Protein AF-A0AAE0WYL4-F1 (afdb_monomer)

Foldseek 3Di:
DFDADDDDDFPPPLFKWKKWWWAAAQDLPDATETEIDMAGLPDPVRDDAAEEEQEDQPDPDDFDWHHYVNGTDTGRPQVSQVSSLPHHHHDIHIYDDLVPTFPPVPLVRNLSVLLCVLSVLLSHPEYEYELGEDDQCLVVQLVVLAVQLVVLVVQVVPDDPPDDPDVPVLPPPVPPVVVCVDPPNVRNVVVSLPGLSLQALLLLSNLLSHPWYWYDYHNGIHTLQSQLSVLVVNVVPDPVSVVSCVNRVSSSQSNNPVDDPFAFQDAAQVVQLVVSVRGDDPDPLCSRSSCQRRHNPNVVDPQNRGRPVDDPVSNVVVSVD

Secondary structure (DSSP, 8-state):
-PPPP-PPPPPSSS-EEEEEEEPP-S-TTSPPEEEEEEEESS-TTT----EEEEE----SSSEEEEEETTEEEEEEHHHHHHHHHH--SSS-EEEE-HHHHS-TT-HHHHHHHHHTHHHHHHHSSEEEEE--S--TTHHHHHHHHHHHHHHHHHHHHSS-TTS---TT-TT-S---GGGGGSTTHHHHHHHHHTSGGGGBHHHHHHHHT-SSEEEEETTEEEEHHHHHHHHHHHHTT-HHHHHHHHHHHHHHHTTSTT--S--TT-B-HHHHHHHTTTSB-SSTTHHHHTTGGGBTTGGG-GGGS--TTS-HHHHHHHHH-

Mean predicted aligned error: 7.21 Å

Sequence (321 aa):
MASGYQYTPLPVDGSSIRLLKLLPSATPSSIIECEILTTSLTDPSTLIPYEALSYTWGAAHPTTEIKLNGHPFAATLNLGAALRALRHSDTPRVLWVDAVCIDQRNIPEQGAQVRMMWDIYRAAACVVVWLGPEERNSAVAMADFARRETQTRLALRQRPMDEPRDSSDARWCGCHAGDFETMPPRIGVQNLLGRRWFTRVWVLQEVAAAKRVVVACGSSTVDGGDFCREILGVASFSTSFNKILRKIRPAVQLMDSSYSGLHRGQLPLLELIETYRSWDATKAVDKVYSLLAFSSDGNAVPELQPDYSLPPHILAQRIIQ

Solvent-accessible surface area (backbone atoms only — not comparable to full-atom values): 17940 Å² total; per-residue (Å²): 129,85,67,62,64,76,86,76,84,73,68,97,72,91,41,56,44,43,31,39,35,38,48,43,46,78,54,79,86,52,81,51,43,29,39,77,44,75,30,31,79,80,42,79,92,52,46,68,85,31,30,26,56,47,61,57,67,68,54,86,65,71,60,36,76,31,27,45,73,84,18,53,38,82,34,24,49,50,48,48,51,48,54,55,50,71,47,36,52,82,49,68,46,45,32,34,38,68,90,72,40,38,60,82,85,41,53,72,56,37,18,55,51,60,64,41,42,52,59,53,31,39,68,19,71,26,28,39,36,43,70,46,73,66,51,79,46,28,51,57,26,46,50,51,50,36,53,48,48,52,51,44,55,52,52,64,70,69,54,68,90,86,63,80,88,57,90,76,56,82,65,70,55,87,71,58,73,68,69,52,68,47,88,59,40,52,57,3,45,53,52,54,67,68,32,69,52,55,41,31,48,53,47,47,40,48,36,48,34,32,76,35,41,34,41,32,40,37,89,42,63,35,51,18,45,54,53,36,51,53,51,56,55,55,39,77,78,29,76,76,49,43,60,59,41,69,76,28,39,70,50,45,50,36,28,20,85,90,52,86,88,64,55,74,43,69,42,52,45,67,59,51,40,65,74,52,60,87,37,47,60,95,48,79,58,48,59,50,55,42,42,29,63,34,10,55,56,40,70,81,36,79,85,65,50,55,55,77,86,59,58,64,69,60,53,54,53,64,74,76,108

Organism: NCBI:txid314037

InterPro domains:
  IPR010730 Heterokaryon incompatibility [PF06985] (50-206)
  IPR052895 Heterokaryon Regulation/Transcriptional Modulator [PTHR24148] (4-313)

pLDDT: mean 85.94, std 14.0, range [41.88, 98.75]

Structure (mmCIF, N/CA/C/O backbone):
data_AF-A0AAE0WYL4-F1
#
_entry.id   AF-A0AAE0WYL4-F1
#
loop_
_atom_site.group_PDB
_atom_site.id
_atom_site.type_symbol
_atom_site.label_atom_id
_atom_site.label_alt_id
_atom_site.label_comp_id
_atom_site.label_asym_id
_atom_site.label_entity_id
_atom_site.label_seq_id
_atom_site.pdbx_PDB_ins_code
_atom_site.Cartn_x
_atom_site.Cartn_y
_atom_site.Cartn_z
_atom_site.occupancy
_atom_site.B_iso_or_equiv
_atom_site.auth_seq_id
_atom_site.auth_comp_id
_atom_site.auth_asym_id
_atom_site.auth_atom_id
_atom_site.pdbx_PDB_model_num
ATOM 1 N N . MET A 1 1 ? -33.726 -8.742 -2.528 1.00 47.78 1 MET A N 1
ATOM 2 C CA . MET A 1 1 ? -32.370 -8.205 -2.771 1.00 47.78 1 MET A CA 1
ATOM 3 C C . MET A 1 1 ? -31.467 -8.761 -1.687 1.00 47.78 1 MET A C 1
ATOM 5 O O . MET A 1 1 ? -31.874 -8.705 -0.533 1.00 47.78 1 MET A O 1
ATOM 9 N N . ALA A 1 2 ? -30.330 -9.368 -2.031 1.00 59.66 2 ALA A N 1
ATOM 10 C CA . ALA A 1 2 ? -29.387 -9.842 -1.016 1.00 59.66 2 ALA A CA 1
ATOM 11 C C . ALA A 1 2 ? -28.892 -8.642 -0.191 1.00 59.66 2 ALA A C 1
ATOM 13 O O . ALA A 1 2 ? -28.576 -7.597 -0.761 1.00 59.66 2 ALA A O 1
ATOM 14 N N . SER A 1 3 ? -28.872 -8.762 1.137 1.00 80.88 3 SER A N 1
ATOM 15 C CA . SER A 1 3 ? -28.329 -7.719 2.006 1.00 80.88 3 SER A CA 1
ATOM 16 C C . SER A 1 3 ? -26.824 -7.581 1.767 1.00 80.88 3 SER A C 1
ATOM 18 O O . SER A 1 3 ? -26.113 -8.588 1.698 1.00 80.88 3 SER A O 1
ATOM 20 N N . GLY A 1 4 ? -26.344 -6.341 1.632 1.00 88.50 4 GLY A N 1
ATOM 21 C CA . GLY A 1 4 ? -24.914 -6.054 1.514 1.00 88.50 4 GLY A CA 1
ATOM 22 C C . GLY A 1 4 ? -24.139 -6.459 2.769 1.00 88.50 4 GLY A C 1
ATOM 23 O O . GLY A 1 4 ? -24.723 -6.640 3.840 1.00 88.50 4 GLY A O 1
ATOM 24 N N . TYR A 1 5 ? -22.821 -6.596 2.630 1.00 93.62 5 TYR A N 1
ATOM 25 C CA . TYR A 1 5 ? -21.938 -6.966 3.736 1.00 93.62 5 TYR A CA 1
ATOM 26 C C . TYR A 1 5 ? -22.016 -5.969 4.912 1.00 93.62 5 TYR A C 1
ATOM 28 O O . TYR A 1 5 ? -22.016 -4.749 4.716 1.00 93.62 5 TYR A O 1
ATOM 36 N N . GLN A 1 6 ? -22.056 -6.492 6.142 1.00 94.69 6 GLN A N 1
ATOM 37 C CA . GLN A 1 6 ? -22.029 -5.710 7.380 1.00 94.69 6 GLN A CA 1
ATOM 38 C C . GLN A 1 6 ? -20.780 -6.052 8.194 1.00 94.69 6 GLN A C 1
ATOM 40 O O . GLN A 1 6 ? -20.481 -7.222 8.429 1.00 94.69 6 GLN A O 1
ATOM 45 N N . TYR A 1 7 ? -20.055 -5.024 8.636 1.00 95.88 7 TYR A N 1
ATOM 46 C CA . TYR A 1 7 ? -18.855 -5.201 9.444 1.00 95.88 7 TYR A CA 1
ATOM 47 C C . TYR A 1 7 ? -19.213 -5.597 10.875 1.00 95.88 7 TYR A C 1
ATOM 49 O O . TYR A 1 7 ? -20.032 -4.952 11.526 1.00 95.88 7 TYR A O 1
ATOM 57 N N . THR A 1 8 ? -18.538 -6.626 11.384 1.00 94.69 8 THR A N 1
ATOM 58 C CA . THR A 1 8 ? -18.504 -6.899 12.826 1.00 94.69 8 THR A CA 1
ATOM 59 C C . THR A 1 8 ? -17.499 -5.946 13.477 1.00 94.69 8 THR A C 1
ATOM 61 O O . THR A 1 8 ? -16.377 -5.864 12.966 1.00 94.69 8 THR A O 1
ATOM 64 N N . PRO A 1 9 ? -17.852 -5.216 14.553 1.00 95.50 9 PRO A N 1
ATOM 65 C CA . PRO A 1 9 ? -16.935 -4.299 15.229 1.00 95.50 9 PRO A CA 1
ATOM 66 C C . PRO A 1 9 ? -15.623 -4.975 15.640 1.00 95.50 9 PRO A C 1
ATOM 68 O O . PRO A 1 9 ? -15.629 -6.111 16.113 1.00 95.50 9 PRO A O 1
ATOM 71 N N . LEU A 1 10 ? -14.502 -4.276 15.452 1.00 96.31 10 LEU A N 1
ATOM 72 C CA . LEU A 1 10 ? -13.210 -4.727 15.965 1.00 96.31 10 LEU A CA 1
ATOM 73 C C . LEU A 1 10 ? -13.152 -4.562 17.495 1.00 96.31 10 LEU A C 1
ATOM 75 O O . LEU A 1 10 ? -13.766 -3.631 18.026 1.00 96.31 10 LEU A O 1
ATOM 79 N N . PRO A 1 11 ? -12.397 -5.417 18.207 1.00 93.69 11 PRO A N 1
ATOM 80 C CA . PRO A 1 11 ? -12.062 -5.184 19.606 1.00 93.69 11 PRO A CA 1
ATOM 81 C C . PRO A 1 11 ? -11.451 -3.793 19.821 1.00 93.69 11 PRO A C 1
ATOM 83 O O . PRO A 1 11 ? -10.641 -3.321 19.023 1.00 93.69 11 PRO A O 1
ATOM 86 N N . VAL A 1 12 ? -11.815 -3.137 20.925 1.00 87.69 12 VAL A N 1
ATOM 87 C CA . VAL A 1 12 ? -11.288 -1.811 21.298 1.00 87.69 12 VAL A CA 1
ATOM 88 C C . VAL A 1 12 ? -9.966 -1.976 22.058 1.00 87.69 12 VAL A C 1
ATOM 90 O O . VAL A 1 12 ? -9.820 -1.544 23.196 1.00 87.69 12 VAL A O 1
ATOM 93 N N . ASP A 1 13 ? -9.016 -2.675 21.442 1.00 90.88 13 ASP A N 1
ATOM 94 C CA . ASP A 1 13 ? -7.715 -3.028 22.027 1.00 90.88 13 ASP A CA 1
ATOM 95 C C . ASP A 1 13 ? -6.540 -2.245 21.409 1.00 90.88 13 ASP A C 1
ATOM 97 O O . ASP A 1 13 ? -5.408 -2.353 21.872 1.00 90.88 13 ASP A O 1
ATOM 101 N N . GLY A 1 14 ? -6.796 -1.463 20.354 1.00 89.06 14 GLY A N 1
ATOM 102 C CA . GLY A 1 14 ? -5.777 -0.690 19.637 1.00 89.06 14 GLY A CA 1
ATOM 103 C C . GLY A 1 14 ? -4.764 -1.532 18.852 1.00 89.06 14 GLY A C 1
ATOM 104 O O . GLY A 1 14 ? -3.736 -1.001 18.438 1.00 89.06 14 GLY A O 1
ATOM 105 N N . SER A 1 15 ? -5.027 -2.826 18.653 1.00 95.12 15 SER A N 1
ATOM 106 C CA . SER A 1 15 ? -4.115 -3.764 17.980 1.00 95.12 15 SER A CA 1
ATOM 107 C C . SER A 1 15 ? -4.807 -4.668 16.960 1.00 95.12 15 SER A C 1
ATOM 109 O O . SER A 1 15 ? -4.145 -5.205 16.069 1.00 95.12 15 SER A O 1
ATOM 111 N N . SER A 1 16 ? -6.124 -4.835 17.078 1.00 97.25 16 SER A N 1
ATOM 112 C CA . SER A 1 16 ? -6.927 -5.684 16.213 1.00 97.25 16 SER A CA 1
ATOM 113 C C . SER A 1 16 ? -7.156 -5.054 14.840 1.00 97.25 16 SER A C 1
ATOM 115 O O . SER A 1 16 ? -7.503 -3.877 14.712 1.00 97.25 16 SER A O 1
ATOM 117 N N . ILE A 1 17 ? -7.004 -5.871 13.800 1.00 98.19 17 ILE A N 1
ATOM 118 C CA . ILE A 1 17 ? -7.240 -5.508 12.401 1.00 98.19 17 ILE A CA 1
ATOM 119 C C . ILE A 1 17 ? -8.047 -6.596 11.694 1.00 98.19 17 ILE A C 1
ATOM 121 O O . ILE A 1 17 ? -8.049 -7.763 12.102 1.00 98.19 17 ILE A O 1
ATOM 125 N N . ARG A 1 18 ? -8.720 -6.225 10.600 1.00 98.31 18 ARG A N 1
ATOM 126 C CA . ARG A 1 18 ? -9.296 -7.202 9.667 1.00 98.31 18 ARG A CA 1
ATOM 127 C C . ARG A 1 18 ? -8.312 -7.517 8.546 1.00 98.31 18 ARG A C 1
ATOM 129 O O . ARG A 1 18 ? -7.523 -6.662 8.156 1.00 98.31 18 ARG A O 1
ATOM 136 N N . LEU A 1 19 ? -8.399 -8.727 8.013 1.00 98.69 19 LEU A N 1
ATOM 137 C CA . LEU A 1 19 ? -7.677 -9.176 6.828 1.00 98.69 19 LEU A CA 1
ATOM 138 C C . LEU A 1 19 ? -8.668 -9.723 5.801 1.00 98.69 19 LEU A C 1
ATOM 140 O O . LEU A 1 19 ? -9.668 -10.348 6.149 1.00 98.69 19 LEU A O 1
ATOM 144 N N . LEU A 1 20 ? -8.359 -9.507 4.531 1.00 98.69 20 LEU A N 1
ATOM 145 C CA . LEU A 1 20 ? -9.073 -10.020 3.374 1.00 98.69 20 LEU A CA 1
ATOM 146 C C . LEU A 1 20 ? -8.406 -11.313 2.895 1.00 98.69 20 LEU A C 1
ATOM 148 O O . LEU A 1 20 ? -7.349 -11.283 2.266 1.00 98.69 20 LEU A O 1
ATOM 152 N N . LYS A 1 21 ? -9.035 -12.458 3.139 1.00 98.75 21 LYS A N 1
ATOM 153 C CA . LYS A 1 21 ? -8.630 -13.731 2.541 1.00 98.75 21 LYS A CA 1
ATOM 154 C C . LYS A 1 21 ? -9.285 -13.869 1.170 1.00 98.75 21 LYS A C 1
ATOM 156 O O . LYS A 1 21 ? -10.459 -14.200 1.061 1.00 98.75 21 LYS A O 1
ATOM 161 N N . LEU A 1 22 ? -8.518 -13.596 0.126 1.00 98.62 22 LEU A N 1
ATOM 162 C CA . LEU A 1 22 ? -8.899 -13.740 -1.273 1.00 98.62 22 LEU A CA 1
ATOM 163 C C . LEU A 1 22 ? -8.910 -15.227 -1.658 1.00 98.62 22 LEU A C 1
ATOM 165 O O . LEU A 1 22 ? -7.873 -15.889 -1.589 1.00 98.62 22 LEU A O 1
ATOM 169 N N . LEU A 1 23 ? -10.071 -15.752 -2.053 1.00 98.50 23 LEU A N 1
ATOM 170 C CA . LEU A 1 23 ? -10.233 -17.162 -2.411 1.00 98.50 23 LEU A CA 1
ATOM 171 C C . LEU A 1 23 ? -9.715 -17.445 -3.830 1.00 98.50 23 LEU A C 1
ATOM 173 O O . LEU A 1 23 ? -9.824 -16.581 -4.707 1.00 98.50 23 LEU A O 1
ATOM 177 N N . PRO A 1 24 ? -9.158 -18.643 -4.080 1.00 97.88 24 PRO A N 1
ATOM 178 C CA . PRO A 1 24 ? -8.639 -18.996 -5.392 1.00 97.88 24 PRO A CA 1
ATOM 179 C C . PRO A 1 24 ? -9.751 -19.238 -6.411 1.00 97.88 24 PRO A C 1
ATOM 181 O O . PRO A 1 24 ? -10.881 -19.579 -6.063 1.00 97.88 24 PRO A O 1
ATOM 184 N N . SER A 1 25 ? -9.420 -19.118 -7.696 1.00 97.19 25 SER A N 1
ATOM 185 C CA . SER A 1 25 ? -10.244 -19.710 -8.755 1.00 97.19 25 SER A CA 1
ATOM 186 C C . SER A 1 25 ? -9.473 -19.835 -10.061 1.00 97.19 25 SER A C 1
ATOM 188 O O . SER A 1 25 ? -8.872 -18.867 -10.540 1.00 97.19 25 SER A O 1
ATOM 190 N N . ALA A 1 26 ? -9.580 -21.016 -10.670 1.00 94.31 26 ALA A N 1
ATOM 191 C CA . ALA A 1 26 ? -8.970 -21.362 -11.949 1.00 94.31 26 ALA A CA 1
ATOM 192 C C . ALA A 1 26 ? -9.517 -20.555 -13.138 1.00 94.31 26 ALA A C 1
ATOM 194 O O . ALA A 1 26 ? -8.879 -20.513 -14.184 1.00 94.31 26 ALA A O 1
ATOM 195 N N . THR A 1 27 ? -10.685 -19.915 -13.004 1.00 95.06 27 THR A N 1
ATOM 196 C CA . THR A 1 27 ? -11.300 -19.114 -14.075 1.00 95.06 27 THR A CA 1
ATOM 197 C C . THR A 1 27 ? -11.133 -17.626 -13.773 1.00 95.06 27 THR A C 1
ATOM 199 O O . THR A 1 27 ? -11.898 -17.105 -12.957 1.00 95.06 27 THR A O 1
ATOM 202 N N . PRO A 1 28 ? -10.201 -16.894 -14.419 1.00 88.50 28 PRO A N 1
ATOM 203 C CA . PRO A 1 28 ? -9.898 -15.502 -14.071 1.00 88.50 28 PRO A CA 1
ATOM 204 C C . PRO A 1 28 ? -11.112 -14.568 -14.105 1.00 88.50 28 PRO A C 1
ATOM 206 O O . PRO A 1 28 ? -11.218 -13.660 -13.286 1.00 88.50 28 PRO A O 1
ATOM 209 N N . SER A 1 29 ? -12.061 -14.803 -15.012 1.00 92.19 29 SER A N 1
ATOM 210 C CA . SER A 1 29 ? -13.287 -14.007 -15.145 1.00 92.19 29 SER A CA 1
ATOM 211 C C . SER A 1 29 ? -14.344 -14.292 -14.075 1.00 92.19 29 SER A C 1
ATOM 213 O O . SER A 1 29 ? -15.284 -13.507 -13.954 1.00 92.19 29 SER A O 1
ATOM 215 N N . SER A 1 30 ? -14.203 -15.357 -13.272 1.00 95.81 30 SER A N 1
ATOM 216 C CA . SER A 1 30 ? -15.159 -15.665 -12.204 1.00 95.81 30 SER A CA 1
ATOM 217 C C . SER A 1 30 ? -15.250 -14.514 -11.206 1.00 95.81 30 SER A C 1
ATOM 219 O O . SER A 1 30 ? -14.296 -13.738 -11.045 1.00 95.81 30 SER A O 1
ATOM 221 N N . ILE A 1 31 ? -16.383 -14.422 -10.508 1.00 96.50 31 ILE A N 1
ATOM 222 C CA . ILE A 1 31 ? -16.552 -13.452 -9.427 1.00 96.50 31 ILE A CA 1
ATOM 223 C C . ILE A 1 31 ? -15.423 -13.604 -8.399 1.00 96.50 31 ILE A C 1
ATOM 225 O O . ILE A 1 31 ? -14.904 -14.701 -8.172 1.00 96.50 31 ILE A O 1
ATOM 229 N N . ILE A 1 32 ? -14.983 -12.474 -7.850 1.00 98.19 32 ILE A N 1
ATOM 230 C CA . ILE A 1 32 ? -13.982 -12.447 -6.788 1.00 98.19 32 ILE A CA 1
ATOM 231 C C . ILE A 1 32 ? -14.713 -12.757 -5.487 1.00 98.19 32 ILE A C 1
ATOM 233 O O . ILE A 1 32 ? -15.654 -12.047 -5.130 1.00 98.19 32 ILE A O 1
ATOM 237 N N . GLU A 1 33 ? -14.277 -13.804 -4.798 1.00 98.19 33 GLU A N 1
ATOM 238 C CA . GLU A 1 33 ? -14.819 -14.205 -3.505 1.00 98.19 33 GLU A CA 1
ATOM 239 C C . GLU A 1 33 ? -13.736 -14.061 -2.444 1.00 98.19 33 GLU A C 1
ATOM 241 O O . GLU A 1 33 ? -12.590 -14.466 -2.653 1.00 98.19 33 GLU A O 1
ATOM 246 N N . CYS A 1 34 ? -14.098 -13.460 -1.318 1.00 98.44 34 CYS A N 1
ATOM 247 C CA . CYS A 1 34 ? -13.200 -13.250 -0.202 1.00 98.44 34 CYS A CA 1
ATOM 248 C C . CYS A 1 34 ? -13.888 -13.556 1.128 1.00 98.44 34 CYS A C 1
ATOM 250 O O . CYS A 1 34 ? -15.103 -13.398 1.281 1.00 98.44 34 CYS A O 1
ATOM 252 N N . GLU A 1 35 ? -13.072 -13.902 2.115 1.00 98.31 35 GLU A N 1
ATOM 253 C CA . GLU A 1 35 ? -13.455 -14.009 3.517 1.00 98.31 35 GLU A CA 1
ATOM 254 C C . GLU A 1 35 ? -12.792 -12.891 4.328 1.00 98.31 35 GLU A C 1
ATOM 256 O O . GLU A 1 35 ? -11.682 -12.455 4.012 1.00 98.31 35 GLU A O 1
ATOM 261 N N . ILE A 1 36 ? -13.461 -12.428 5.381 1.00 98.25 36 ILE A N 1
ATOM 262 C CA . ILE A 1 36 ? -12.895 -11.473 6.336 1.00 98.25 36 ILE A CA 1
ATOM 263 C C . ILE A 1 36 ? -12.428 -12.219 7.582 1.00 98.25 36 ILE A C 1
ATOM 265 O O . ILE A 1 36 ? -13.213 -12.905 8.234 1.00 98.25 36 ILE A O 1
ATOM 269 N N . LEU A 1 37 ? -11.149 -12.059 7.909 1.00 97.94 37 LEU A N 1
ATOM 270 C CA . LEU A 1 37 ? -10.511 -12.595 9.109 1.00 97.94 37 LEU A CA 1
ATOM 271 C C . LEU A 1 37 ? -10.207 -11.454 10.082 1.00 97.94 37 LEU A C 1
ATOM 273 O O . LEU A 1 37 ? -10.048 -10.309 9.661 1.00 97.94 37 LEU A O 1
ATOM 277 N N . THR A 1 38 ? -10.071 -11.762 11.369 1.00 97.56 38 THR A N 1
ATOM 278 C CA . THR A 1 38 ? -9.619 -10.812 12.395 1.00 97.56 38 THR A CA 1
ATOM 279 C C . THR A 1 38 ? -8.363 -11.352 13.062 1.00 97.56 38 THR A C 1
ATOM 281 O O . THR A 1 38 ? -8.268 -12.546 13.329 1.00 97.56 38 THR A O 1
ATOM 284 N N . THR A 1 39 ? -7.401 -10.468 13.305 1.00 97.56 39 THR A N 1
ATOM 285 C CA . THR A 1 39 ? -6.111 -10.776 13.930 1.00 97.56 39 THR A CA 1
ATOM 286 C C . THR A 1 39 ? -5.692 -9.608 14.819 1.00 97.56 39 THR A C 1
ATOM 288 O O . THR A 1 39 ? -6.060 -8.469 14.533 1.00 97.56 39 THR A O 1
ATOM 291 N N . SER A 1 40 ? -4.887 -9.858 15.852 1.00 97.00 40 SER A N 1
ATOM 292 C CA . SER A 1 40 ? -4.192 -8.800 16.598 1.00 97.00 40 SER A CA 1
ATOM 293 C C . SER A 1 40 ? -2.746 -8.678 16.119 1.00 97.00 40 SER A C 1
ATOM 295 O O . SER A 1 40 ? -2.098 -9.678 15.816 1.00 97.00 40 SER A O 1
ATOM 297 N N . LEU A 1 41 ? -2.237 -7.447 16.037 1.00 96.44 41 LEU A N 1
ATOM 298 C CA . LEU A 1 41 ? -0.831 -7.170 15.724 1.00 96.44 41 LEU A CA 1
ATOM 299 C C . LEU A 1 41 ? 0.116 -7.426 16.904 1.00 96.44 41 LEU A C 1
ATOM 301 O O . LEU A 1 41 ? 1.320 -7.572 16.695 1.00 96.44 41 LEU A O 1
ATOM 305 N N . THR A 1 42 ? -0.401 -7.435 18.135 1.00 95.06 42 THR A N 1
ATOM 306 C CA . THR A 1 42 ? 0.406 -7.523 19.364 1.00 95.06 42 THR A CA 1
ATOM 307 C C . THR A 1 42 ? 0.337 -8.883 20.042 1.00 95.06 42 THR A C 1
ATOM 309 O O . THR A 1 42 ? 1.164 -9.156 20.906 1.00 95.06 42 THR A O 1
ATOM 312 N N . ASP A 1 43 ? -0.625 -9.729 19.670 1.00 93.94 43 ASP A N 1
ATOM 313 C CA . ASP A 1 43 ? -0.756 -11.095 20.173 1.00 93.94 43 ASP A CA 1
ATOM 314 C C . ASP A 1 43 ? -0.264 -12.111 19.121 1.00 93.94 43 ASP A C 1
ATOM 316 O O . ASP A 1 43 ? -0.962 -12.384 18.140 1.00 93.94 43 ASP A O 1
ATOM 320 N N . PRO A 1 44 ? 0.924 -12.716 19.315 1.00 92.38 44 PRO A N 1
ATOM 321 C CA . PRO A 1 44 ? 1.476 -13.691 18.378 1.00 92.38 44 PRO A CA 1
ATOM 322 C C . PRO A 1 44 ? 0.618 -14.946 18.195 1.00 92.38 44 PRO A C 1
ATOM 324 O O . PRO A 1 44 ? 0.764 -15.621 17.181 1.00 92.38 44 PRO A O 1
ATOM 327 N N . SER A 1 45 ? -0.245 -15.285 19.160 1.00 94.19 45 SER A N 1
ATOM 328 C CA . SER A 1 45 ? -1.086 -16.485 19.082 1.00 94.19 45 SER A CA 1
ATOM 329 C C . SER A 1 45 ? -2.252 -16.327 18.106 1.00 94.19 45 SER A C 1
ATOM 331 O O . SER A 1 45 ? -2.725 -17.314 17.544 1.00 94.19 45 SER A O 1
ATOM 333 N N . THR A 1 46 ? -2.681 -15.085 17.869 1.00 94.12 46 THR A N 1
ATOM 334 C CA . THR A 1 46 ? -3.746 -14.742 16.923 1.00 94.12 46 THR A CA 1
ATOM 335 C C . THR A 1 46 ? -3.218 -14.095 15.647 1.00 94.12 46 THR A C 1
ATOM 337 O O . THR A 1 46 ? -3.986 -13.972 14.695 1.00 94.12 46 THR A O 1
ATOM 340 N N . LEU A 1 47 ? -1.930 -13.725 15.597 1.00 96.12 47 LEU A N 1
ATOM 341 C CA . LEU A 1 47 ? -1.297 -13.098 14.438 1.00 96.12 47 LEU A CA 1
ATOM 342 C C . LEU A 1 47 ? -1.315 -14.010 13.202 1.00 96.12 47 LEU A C 1
ATOM 344 O O . LEU A 1 47 ? -0.550 -14.968 13.090 1.00 96.12 47 LEU A O 1
ATOM 348 N N . ILE A 1 48 ? -2.145 -13.661 12.223 1.00 98.00 48 ILE A N 1
ATOM 349 C CA . ILE A 1 48 ? -2.197 -14.334 10.920 1.00 98.00 48 ILE A CA 1
ATOM 350 C C . ILE A 1 48 ? -1.160 -13.692 9.991 1.00 98.00 48 ILE A C 1
ATOM 352 O O . ILE A 1 48 ? -1.196 -12.477 9.836 1.00 98.00 48 ILE A O 1
ATOM 356 N N . PRO A 1 49 ? -0.261 -14.440 9.323 1.00 97.69 49 PRO A N 1
ATOM 357 C CA . PRO A 1 49 ? 0.617 -13.874 8.299 1.00 97.69 49 PRO A CA 1
ATOM 358 C C . PRO A 1 49 ? -0.169 -13.330 7.097 1.00 97.69 49 PRO A C 1
ATOM 360 O O . PRO A 1 49 ? -1.044 -14.009 6.560 1.00 97.69 49 PRO A O 1
ATOM 363 N N . TYR A 1 50 ? 0.167 -12.122 6.644 1.00 98.62 50 TYR A N 1
ATOM 364 C CA . TYR A 1 50 ? -0.509 -11.458 5.525 1.00 98.62 50 TYR A CA 1
ATOM 365 C C . TYR A 1 50 ? 0.443 -10.595 4.696 1.00 98.62 50 TYR A C 1
ATOM 367 O O . TYR A 1 50 ? 1.558 -10.273 5.115 1.00 98.62 50 TYR A O 1
ATOM 375 N N . GLU A 1 51 ? -0.030 -10.180 3.526 1.00 98.56 51 GLU A N 1
ATOM 376 C CA . GLU A 1 51 ? 0.593 -9.150 2.695 1.00 98.56 51 GLU A CA 1
ATOM 377 C C . GLU A 1 51 ? -0.248 -7.871 2.733 1.00 98.56 51 GLU A C 1
ATOM 379 O O . GLU A 1 51 ? -1.468 -7.941 2.812 1.00 98.56 51 GLU A O 1
ATOM 384 N N . ALA A 1 52 ? 0.360 -6.691 2.666 1.00 98.50 52 ALA A N 1
ATOM 385 C CA . ALA A 1 52 ? -0.378 -5.429 2.604 1.00 98.50 52 ALA A CA 1
ATOM 386 C C . ALA A 1 52 ? -0.434 -4.910 1.163 1.00 98.50 52 ALA A C 1
ATOM 388 O O . ALA A 1 52 ? 0.585 -4.879 0.472 1.00 98.50 52 ALA A O 1
ATOM 389 N N . LEU A 1 53 ? -1.614 -4.498 0.699 1.00 98.56 53 LEU A N 1
ATOM 390 C CA . LEU A 1 53 ? -1.794 -3.947 -0.641 1.00 98.56 53 LEU A CA 1
ATOM 391 C C . LEU A 1 53 ? -1.631 -2.425 -0.625 1.00 98.56 53 LEU A C 1
ATOM 393 O O . LEU A 1 53 ? -2.495 -1.705 -0.132 1.00 98.56 53 LEU A O 1
ATOM 397 N N . SER A 1 54 ? -0.570 -1.941 -1.263 1.00 97.94 54 SER A N 1
ATOM 398 C CA . SER A 1 54 ? -0.344 -0.523 -1.534 1.00 97.94 54 SER A CA 1
ATOM 399 C C . SER A 1 54 ? -0.841 -0.195 -2.944 1.00 97.94 54 SER A C 1
ATOM 401 O O . SER A 1 54 ? -0.234 -0.575 -3.946 1.00 97.94 54 SER A O 1
ATOM 403 N N . TYR A 1 55 ? -1.980 0.488 -3.056 1.00 96.81 55 TYR A N 1
ATOM 404 C CA . TYR A 1 55 ? -2.616 0.773 -4.346 1.00 96.81 55 TYR A CA 1
ATOM 405 C C . TYR A 1 55 ? -3.379 2.097 -4.332 1.00 96.81 55 TYR A C 1
ATOM 407 O O . TYR A 1 55 ? -3.803 2.584 -3.287 1.00 96.81 55 TYR A O 1
ATOM 415 N N . THR A 1 56 ? -3.597 2.691 -5.507 1.00 93.50 56 THR A N 1
ATOM 416 C CA . THR A 1 56 ? -4.448 3.888 -5.631 1.00 93.50 56 THR A CA 1
ATOM 417 C C . THR A 1 56 ? -5.922 3.480 -5.630 1.00 93.50 56 THR A C 1
ATOM 419 O O . THR A 1 56 ? -6.327 2.713 -6.493 1.00 93.50 56 THR A O 1
ATOM 422 N N . TRP A 1 57 ? -6.761 4.045 -4.760 1.00 86.25 57 TRP A N 1
ATOM 423 C CA . TRP A 1 57 ? -8.182 3.658 -4.679 1.00 86.25 57 TRP A CA 1
ATOM 424 C C . TRP A 1 57 ? -8.963 3.819 -5.995 1.00 86.25 57 TRP A C 1
ATOM 426 O O . TRP A 1 57 ? -9.877 3.047 -6.267 1.00 86.25 57 TRP A O 1
ATOM 436 N N . GLY A 1 58 ? -8.573 4.772 -6.847 1.00 82.62 58 GLY A N 1
ATOM 437 C CA . GLY A 1 58 ? -9.286 5.097 -8.085 1.00 82.62 58 GLY A CA 1
ATOM 438 C C . GLY A 1 58 ? -10.488 6.013 -7.839 1.00 82.62 58 GLY A C 1
ATOM 439 O O . GLY A 1 58 ? -10.586 6.646 -6.787 1.00 82.62 58 GLY A O 1
ATOM 440 N N . ALA A 1 59 ? -11.370 6.133 -8.831 1.00 80.25 59 ALA A N 1
ATOM 441 C CA . ALA A 1 59 ? -12.636 6.845 -8.671 1.00 80.25 59 ALA A CA 1
ATOM 442 C C . ALA A 1 59 ? -13.623 6.003 -7.845 1.00 80.25 59 ALA A C 1
ATOM 444 O O . ALA A 1 59 ? -13.615 4.776 -7.936 1.00 80.25 59 ALA A O 1
ATOM 445 N N . ALA A 1 60 ? -14.488 6.663 -7.067 1.00 78.38 60 ALA A N 1
ATOM 446 C CA . ALA A 1 60 ? -15.518 5.985 -6.273 1.00 78.38 60 ALA A CA 1
ATOM 447 C C . ALA A 1 60 ? -16.529 5.229 -7.151 1.00 78.38 60 ALA A C 1
ATOM 449 O O . ALA A 1 60 ? -17.051 4.198 -6.740 1.00 78.38 60 ALA A O 1
ATOM 450 N N . HIS A 1 61 ? -16.761 5.722 -8.371 1.00 80.94 61 HIS A N 1
ATOM 451 C CA . HIS A 1 61 ? -17.601 5.091 -9.379 1.00 80.94 61 HIS A CA 1
ATOM 452 C C . HIS A 1 61 ? -16.947 5.176 -10.766 1.00 80.94 61 HIS A C 1
ATOM 454 O O . HIS A 1 61 ? -16.225 6.143 -11.031 1.00 80.94 61 HIS A O 1
ATOM 460 N N . PRO A 1 62 ? -17.224 4.214 -11.665 1.00 85.88 62 PRO A N 1
ATOM 461 C CA . PRO A 1 62 ? -18.006 2.988 -11.438 1.00 85.88 62 PRO A CA 1
ATOM 462 C C . PRO A 1 62 ? -17.303 1.983 -10.502 1.00 85.88 62 PRO A C 1
ATOM 464 O O . PRO A 1 62 ? -16.101 2.076 -10.252 1.00 85.88 62 PRO A O 1
ATOM 467 N N . THR A 1 63 ? -18.070 1.036 -9.963 1.00 92.31 63 THR A N 1
ATOM 468 C CA . THR A 1 63 ? -17.591 -0.055 -9.098 1.00 92.31 63 THR A CA 1
ATOM 469 C C . THR A 1 63 ? -17.735 -1.407 -9.798 1.00 92.31 63 THR A C 1
ATOM 471 O O . THR A 1 63 ? -18.443 -1.536 -10.794 1.00 92.31 63 THR A O 1
ATOM 474 N N . THR A 1 64 ? -17.055 -2.422 -9.273 1.00 93.44 64 THR A N 1
ATOM 475 C CA . THR A 1 64 ? -17.251 -3.833 -9.616 1.00 93.44 64 THR A CA 1
ATOM 476 C C . THR A 1 64 ? -17.700 -4.595 -8.378 1.00 93.44 64 THR A C 1
ATOM 478 O O . THR A 1 64 ? -17.264 -4.306 -7.263 1.00 93.44 64 THR A O 1
ATOM 481 N N . GLU A 1 65 ? -18.566 -5.583 -8.572 1.00 95.88 65 GLU A N 1
ATOM 482 C CA . GLU A 1 65 ? -19.022 -6.438 -7.482 1.00 95.88 65 GLU A CA 1
ATOM 483 C C . GLU A 1 65 ? -17.966 -7.497 -7.142 1.00 95.88 65 GLU A C 1
ATOM 485 O O . GLU A 1 65 ? -17.395 -8.144 -8.027 1.00 95.88 65 GLU A O 1
ATOM 490 N N . ILE A 1 66 ? -17.719 -7.662 -5.845 1.00 97.19 66 ILE A N 1
ATOM 491 C CA . ILE A 1 66 ? -17.021 -8.800 -5.244 1.00 97.19 66 ILE A CA 1
ATOM 492 C C . ILE A 1 66 ? -17.911 -9.382 -4.137 1.00 97.19 66 ILE A C 1
ATOM 494 O O . ILE A 1 66 ? -18.852 -8.725 -3.688 1.00 97.19 66 ILE A O 1
ATOM 498 N N . LYS A 1 67 ? -17.615 -10.594 -3.666 1.00 97.94 67 LYS A N 1
ATOM 499 C CA . LYS A 1 67 ? -18.295 -11.195 -2.511 1.00 97.94 67 LYS A CA 1
ATOM 500 C C . LYS A 1 67 ? -17.400 -11.171 -1.278 1.00 97.94 67 LYS A C 1
ATOM 502 O O . LYS A 1 67 ? -16.283 -11.675 -1.338 1.00 97.94 67 LYS A O 1
ATOM 507 N N . LEU A 1 68 ? -17.911 -10.652 -0.164 1.00 97.44 68 LEU A N 1
ATOM 508 C CA . LEU A 1 68 ? -17.288 -10.735 1.161 1.00 97.44 68 LEU A CA 1
ATOM 509 C C . LEU A 1 68 ? -18.153 -11.608 2.068 1.00 97.44 68 LEU A C 1
ATOM 511 O O . LEU A 1 68 ? -19.315 -11.277 2.303 1.00 97.44 68 LEU A O 1
ATOM 515 N N . ASN A 1 69 ? -17.616 -12.729 2.555 1.00 96.88 69 ASN A N 1
ATOM 516 C CA . ASN A 1 69 ? -18.364 -13.720 3.343 1.00 96.88 69 ASN A CA 1
ATOM 517 C C . ASN A 1 69 ? -19.694 -14.125 2.662 1.00 96.88 69 ASN A C 1
ATOM 519 O O . ASN A 1 69 ? -20.730 -14.238 3.308 1.00 96.88 69 ASN A O 1
ATOM 523 N N . GLY A 1 70 ? -19.688 -14.263 1.329 1.00 96.06 70 GLY A N 1
ATOM 524 C CA . GLY A 1 70 ? -20.876 -14.585 0.525 1.00 96.06 70 GLY A CA 1
ATOM 525 C C . GLY A 1 70 ? -21.820 -13.410 0.217 1.00 96.06 70 GLY A C 1
ATOM 526 O O . GLY A 1 70 ? -22.719 -13.565 -0.609 1.00 96.06 70 GLY A O 1
ATOM 527 N N . HIS A 1 71 ? -21.606 -12.231 0.805 1.00 96.56 71 HIS A N 1
ATOM 528 C CA . HIS A 1 71 ? -22.436 -11.044 0.588 1.00 96.56 71 HIS A CA 1
ATOM 529 C C . HIS A 1 71 ? -21.867 -10.121 -0.500 1.00 96.56 71 HIS A C 1
ATOM 531 O O . HIS A 1 71 ? -20.648 -9.945 -0.561 1.00 96.56 71 HIS A O 1
ATOM 537 N N . PRO A 1 72 ? -22.713 -9.472 -1.324 1.00 96.12 72 PRO A N 1
ATOM 538 C CA . PRO A 1 72 ? -22.254 -8.481 -2.293 1.00 96.12 72 PRO A CA 1
ATOM 539 C C . PRO A 1 72 ? -21.537 -7.299 -1.628 1.00 96.12 72 PRO A C 1
ATOM 541 O O . PRO A 1 72 ? -21.991 -6.763 -0.610 1.00 96.12 72 PRO A O 1
ATOM 544 N N . PHE A 1 73 ? -20.439 -6.865 -2.243 1.00 95.38 73 PHE A N 1
ATOM 545 C CA . PHE A 1 73 ? -19.662 -5.694 -1.854 1.00 95.38 73 PHE A CA 1
ATOM 546 C C . PHE A 1 73 ? -19.174 -4.943 -3.098 1.00 95.38 73 PHE A C 1
ATOM 548 O O . PHE A 1 73 ? -18.654 -5.538 -4.043 1.00 95.38 73 PHE A O 1
ATOM 555 N N . ALA A 1 74 ? -19.329 -3.619 -3.097 1.00 95.31 74 ALA A N 1
ATOM 556 C CA . ALA A 1 74 ? -18.910 -2.763 -4.199 1.00 95.31 74 ALA A CA 1
ATOM 557 C C . ALA A 1 74 ? -17.443 -2.339 -4.023 1.00 95.31 74 ALA A C 1
ATOM 559 O O . ALA A 1 74 ? -17.134 -1.477 -3.203 1.00 95.31 74 ALA A O 1
ATOM 560 N N . ALA A 1 75 ? -16.545 -2.921 -4.815 1.00 95.50 75 ALA A N 1
ATOM 561 C CA . ALA 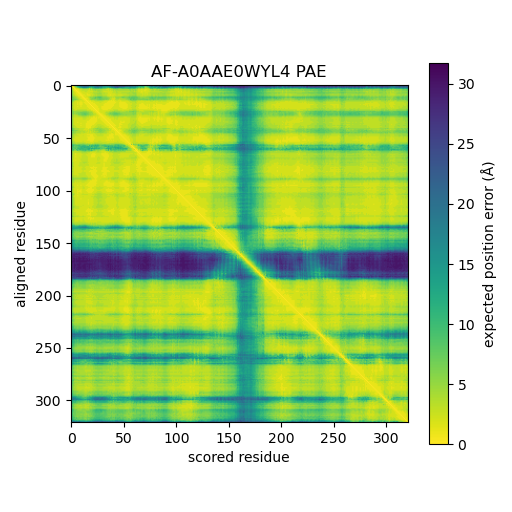A 1 75 ? -15.146 -2.512 -4.890 1.00 95.50 75 ALA A CA 1
ATOM 562 C C . ALA A 1 75 ? -14.942 -1.496 -6.023 1.00 95.50 75 ALA A C 1
ATOM 564 O O . ALA A 1 75 ? -15.632 -1.541 -7.042 1.00 95.50 75 ALA A O 1
ATOM 565 N N . THR A 1 76 ? -13.970 -0.591 -5.902 1.00 95.50 76 THR A N 1
ATOM 566 C CA . THR A 1 76 ? -13.591 0.258 -7.043 1.00 95.50 76 THR A CA 1
ATOM 567 C C . THR A 1 76 ? -13.032 -0.602 -8.179 1.00 95.50 76 THR A C 1
ATOM 569 O O . THR A 1 76 ? -12.509 -1.697 -7.945 1.00 95.50 76 THR A O 1
ATOM 572 N N . LEU A 1 77 ? -13.096 -0.113 -9.424 1.00 95.50 77 LEU A N 1
ATOM 573 C CA . LEU A 1 77 ? -12.535 -0.855 -10.562 1.00 95.50 77 LEU A CA 1
ATOM 574 C C . LEU A 1 77 ? -11.051 -1.189 -10.372 1.00 95.50 77 LEU A C 1
ATOM 576 O O . LEU A 1 77 ? -10.629 -2.292 -10.715 1.00 95.50 77 LEU A O 1
ATOM 580 N N . ASN A 1 78 ? -10.263 -0.270 -9.798 1.00 95.50 78 ASN A N 1
ATOM 581 C CA . ASN A 1 78 ? -8.838 -0.525 -9.597 1.00 95.50 78 ASN A CA 1
ATOM 582 C C . ASN A 1 78 ? -8.590 -1.594 -8.527 1.00 95.50 78 ASN A C 1
ATOM 584 O O . ASN A 1 78 ? -7.714 -2.435 -8.712 1.00 95.50 78 ASN A O 1
ATOM 588 N N . LEU A 1 79 ? -9.376 -1.605 -7.442 1.00 97.06 79 LEU A N 1
ATOM 589 C CA . LEU A 1 79 ? -9.278 -2.663 -6.440 1.00 97.06 79 LEU A CA 1
ATOM 590 C C . LEU A 1 79 ? -9.683 -4.019 -7.028 1.00 97.06 79 LEU A C 1
ATOM 592 O O . LEU A 1 79 ? -8.973 -5.002 -6.848 1.00 97.06 79 LEU A O 1
ATOM 596 N N . GLY A 1 80 ? -10.789 -4.084 -7.773 1.00 96.62 80 GLY A N 1
ATOM 597 C CA . GLY A 1 80 ? -11.209 -5.329 -8.417 1.00 96.62 80 GLY A CA 1
ATOM 598 C C . GLY A 1 80 ? -10.192 -5.851 -9.435 1.00 96.62 80 GLY A C 1
ATOM 599 O O . GLY A 1 80 ? -9.964 -7.059 -9.506 1.00 96.62 80 GLY A O 1
ATOM 600 N N . ALA A 1 81 ? -9.537 -4.959 -10.184 1.00 95.81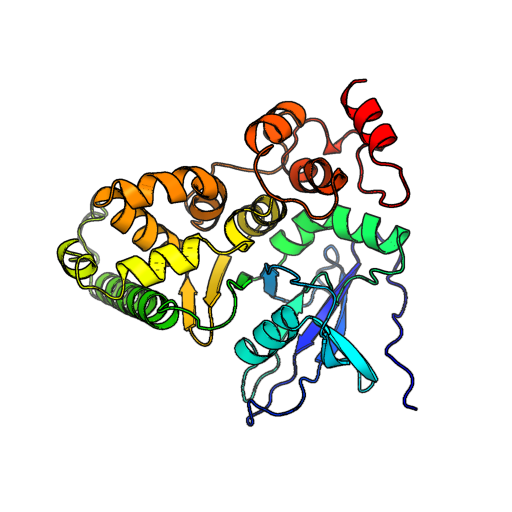 81 ALA A N 1
ATOM 601 C CA . ALA A 1 81 ? -8.440 -5.325 -11.076 1.00 95.81 81 ALA A CA 1
ATOM 602 C C . ALA A 1 81 ? -7.226 -5.863 -10.302 1.00 95.81 81 ALA A C 1
ATOM 604 O O . ALA A 1 81 ? -6.693 -6.905 -10.678 1.00 95.81 81 ALA A O 1
ATOM 605 N N . ALA A 1 82 ? -6.842 -5.207 -9.200 1.00 97.19 82 ALA A N 1
ATOM 606 C CA . ALA A 1 82 ? -5.760 -5.662 -8.329 1.00 97.19 82 ALA A CA 1
ATOM 607 C C . ALA A 1 82 ? -6.052 -7.055 -7.761 1.00 97.19 82 ALA A C 1
ATOM 609 O O . ALA A 1 82 ? -5.262 -7.974 -7.942 1.00 97.19 82 ALA A O 1
ATOM 610 N N . LEU A 1 83 ? -7.218 -7.243 -7.135 1.00 97.56 83 LEU A N 1
ATOM 611 C CA . LEU A 1 83 ? -7.609 -8.527 -6.553 1.00 97.56 83 LEU A CA 1
ATOM 612 C C . LEU A 1 83 ? -7.639 -9.632 -7.609 1.00 97.56 83 LEU A C 1
ATOM 614 O O . LEU A 1 83 ? -7.140 -10.718 -7.352 1.00 97.56 83 LEU A O 1
ATOM 618 N N . ARG A 1 84 ? -8.159 -9.362 -8.812 1.00 96.38 84 ARG A N 1
ATOM 619 C CA . ARG A 1 84 ? -8.173 -10.344 -9.906 1.00 96.38 84 ARG A CA 1
ATOM 620 C C . ARG A 1 84 ? -6.768 -10.713 -10.381 1.00 96.38 84 ARG A C 1
ATOM 622 O O . ARG A 1 84 ? -6.510 -11.891 -10.587 1.00 96.38 84 ARG A O 1
ATOM 629 N N . ALA A 1 85 ? -5.879 -9.734 -10.536 1.00 95.69 85 ALA A N 1
ATOM 630 C CA . ALA A 1 85 ? -4.496 -9.971 -10.945 1.00 95.69 85 ALA A CA 1
ATOM 631 C C . ALA A 1 85 ? -3.683 -10.723 -9.878 1.00 95.69 85 ALA A C 1
ATOM 633 O O . ALA A 1 85 ? -2.819 -11.528 -10.206 1.00 95.69 85 ALA A O 1
ATOM 634 N N . LEU A 1 86 ? -3.973 -10.473 -8.599 1.00 96.12 86 LEU A N 1
ATOM 635 C CA . LEU A 1 86 ? -3.278 -11.072 -7.460 1.00 96.12 86 LEU A CA 1
ATOM 636 C C . LEU A 1 86 ? -3.855 -12.428 -7.023 1.00 96.12 86 LEU A C 1
ATOM 638 O O . LEU A 1 86 ? -3.244 -13.080 -6.172 1.00 96.12 86 LEU A O 1
ATOM 642 N N . ARG A 1 87 ? -5.013 -12.837 -7.560 1.00 96.94 87 ARG A N 1
ATOM 643 C CA . ARG A 1 87 ? -5.705 -14.084 -7.212 1.00 96.94 87 ARG A CA 1
ATOM 644 C C . ARG A 1 87 ? -4.983 -15.287 -7.811 1.00 96.94 87 ARG A C 1
ATOM 646 O O . ARG A 1 87 ? -4.815 -15.367 -9.025 1.00 96.94 87 ARG A O 1
ATOM 653 N N . HIS A 1 88 ? -4.634 -16.258 -6.974 1.00 96.06 88 HIS A N 1
ATOM 654 C CA . HIS A 1 88 ? -4.107 -17.536 -7.448 1.00 96.06 88 HIS A CA 1
ATOM 655 C C . HIS A 1 88 ? -5.228 -18.466 -7.930 1.00 96.06 88 HIS A C 1
ATOM 657 O O . HIS A 1 88 ? -6.409 -18.297 -7.610 1.00 96.06 88 HIS A O 1
ATOM 663 N N . SER A 1 89 ? -4.859 -19.461 -8.732 1.00 96.56 89 SER A N 1
ATOM 664 C CA . SER A 1 89 ? -5.802 -20.433 -9.287 1.00 96.56 89 SER A CA 1
ATOM 665 C C . SER A 1 89 ? -6.258 -21.484 -8.278 1.00 96.56 89 SER A C 1
ATOM 667 O O . SER A 1 89 ? -7.357 -22.013 -8.422 1.00 96.56 89 SER A O 1
ATOM 669 N N . ASP A 1 90 ? -5.427 -21.784 -7.279 1.00 96.94 90 ASP A N 1
ATOM 670 C CA . ASP A 1 90 ? -5.539 -22.969 -6.420 1.00 96.94 90 ASP A CA 1
ATOM 671 C C . ASP A 1 90 ? -5.389 -22.685 -4.917 1.00 96.94 90 ASP A C 1
ATOM 673 O O . ASP A 1 90 ? -5.889 -23.450 -4.096 1.00 96.94 90 ASP A O 1
ATOM 677 N N . THR A 1 91 ? -4.745 -21.582 -4.541 1.00 97.31 91 THR A N 1
ATOM 678 C CA . THR A 1 91 ? -4.434 -21.251 -3.146 1.00 97.31 91 THR A CA 1
ATOM 679 C C . THR A 1 91 ? -5.002 -19.892 -2.723 1.00 97.31 91 THR A C 1
ATOM 681 O O . THR A 1 91 ? -4.980 -18.931 -3.496 1.00 97.31 91 THR A O 1
ATOM 684 N N . PRO A 1 92 ? -5.551 -19.769 -1.500 1.00 97.94 92 PRO A N 1
ATOM 685 C CA . PRO A 1 92 ? -6.013 -18.483 -1.003 1.00 97.94 92 PRO A CA 1
ATOM 686 C C . PRO A 1 92 ? -4.832 -17.565 -0.686 1.00 97.94 92 PRO A C 1
ATOM 688 O O . PRO A 1 92 ? -3.753 -18.018 -0.307 1.00 97.94 92 PRO A O 1
ATOM 691 N N . ARG A 1 93 ? -5.073 -16.259 -0.773 1.00 97.81 93 ARG A N 1
ATOM 692 C CA . ARG A 1 93 ? -4.094 -15.222 -0.444 1.00 97.81 93 ARG A CA 1
ATOM 693 C C . ARG A 1 93 ? -4.652 -14.309 0.639 1.00 97.81 93 ARG A C 1
ATOM 695 O O . ARG A 1 93 ? -5.797 -13.882 0.538 1.00 97.81 93 ARG A O 1
ATOM 702 N N . VAL A 1 94 ? -3.874 -14.013 1.677 1.00 98.69 94 VAL A N 1
ATOM 703 C CA . VAL A 1 94 ? -4.324 -13.168 2.795 1.00 98.69 94 VAL A CA 1
ATOM 704 C C . VAL A 1 94 ? -3.723 -11.777 2.652 1.00 98.69 94 VAL A C 1
ATOM 706 O O . VAL A 1 94 ? -2.506 -11.607 2.696 1.00 98.69 94 VAL A O 1
ATOM 709 N N . LEU A 1 95 ? -4.592 -10.789 2.465 1.00 98.62 95 LEU A N 1
ATOM 710 C CA . LEU A 1 95 ? -4.235 -9.411 2.167 1.00 98.62 95 LEU A CA 1
ATOM 711 C C . LEU A 1 95 ? -4.792 -8.467 3.233 1.00 98.62 95 LEU A C 1
ATOM 713 O O . LEU A 1 95 ? -5.929 -8.618 3.663 1.00 98.62 95 LEU A O 1
ATOM 717 N N . TRP A 1 96 ? -4.051 -7.428 3.592 1.00 98.69 96 TRP A N 1
ATOM 718 C CA . TRP A 1 96 ? -4.626 -6.229 4.187 1.00 98.69 96 TRP A CA 1
ATOM 719 C C . TRP A 1 96 ? -4.873 -5.198 3.085 1.00 98.69 96 TRP A C 1
ATOM 721 O O . TRP A 1 96 ? -3.962 -4.841 2.337 1.00 98.69 96 TRP A O 1
ATOM 731 N N . VAL A 1 97 ? -6.117 -4.739 2.972 1.00 98.12 97 VAL A N 1
ATOM 732 C CA . VAL A 1 97 ? -6.567 -3.749 1.987 1.00 98.12 97 VAL A CA 1
ATOM 733 C C . VAL A 1 97 ? -7.402 -2.714 2.726 1.00 98.12 97 VAL A C 1
ATOM 735 O O . VAL A 1 97 ? -8.527 -3.016 3.115 1.00 98.12 97 VAL A O 1
ATOM 738 N N . ASP A 1 98 ? -6.884 -1.505 2.909 1.00 95.62 98 ASP A N 1
ATOM 739 C CA . ASP A 1 98 ? -7.527 -0.417 3.661 1.00 95.62 98 ASP A CA 1
ATOM 740 C C . ASP A 1 98 ? -9.017 -0.196 3.329 1.00 95.62 98 ASP A C 1
ATOM 742 O O . ASP A 1 98 ? -9.852 -0.111 4.228 1.00 95.62 98 ASP A O 1
ATOM 746 N N . ALA A 1 99 ? -9.383 -0.173 2.048 1.00 94.88 99 ALA A N 1
ATOM 747 C CA . ALA A 1 99 ? -10.751 0.064 1.588 1.00 94.88 99 ALA A CA 1
ATOM 748 C C . ALA A 1 99 ? -11.749 -1.046 1.973 1.00 94.88 99 ALA A C 1
ATOM 750 O O . ALA A 1 99 ? -12.957 -0.831 1.878 1.00 94.88 99 ALA A O 1
ATOM 751 N N . VAL A 1 100 ? -11.258 -2.223 2.378 1.00 96.94 100 VAL A N 1
ATOM 752 C CA . VAL A 1 100 ? -12.078 -3.394 2.734 1.00 96.94 100 VAL A CA 1
ATOM 753 C C . VAL A 1 100 ? -11.859 -3.844 4.178 1.00 96.94 100 VAL A C 1
ATOM 755 O O . VAL A 1 100 ? -12.763 -4.370 4.809 1.00 96.94 100 VAL A O 1
ATOM 758 N N . CYS A 1 101 ? -10.660 -3.677 4.725 1.00 98.19 101 CYS A N 1
ATOM 759 C CA . CYS A 1 101 ? -10.332 -4.127 6.076 1.00 98.19 101 CYS A CA 1
ATOM 760 C C . CYS A 1 101 ? -10.799 -3.123 7.143 1.00 98.19 101 CYS A C 1
ATOM 762 O O . CYS A 1 101 ? -11.065 -3.508 8.283 1.00 98.19 101 CYS A O 1
ATOM 764 N N . ILE A 1 102 ? -10.954 -1.856 6.757 1.00 97.06 102 ILE A N 1
ATOM 765 C CA . ILE A 1 102 ? -11.455 -0.775 7.606 1.00 97.06 102 ILE A CA 1
ATOM 766 C C . ILE A 1 102 ? -12.911 -0.494 7.220 1.00 97.06 102 ILE A C 1
ATOM 768 O O . ILE A 1 102 ? -13.208 -0.285 6.040 1.00 97.06 102 ILE A O 1
ATOM 772 N N . ASP A 1 103 ? -13.817 -0.416 8.197 1.00 95.75 103 ASP A N 1
ATOM 773 C CA . ASP A 1 103 ? -15.155 0.121 7.952 1.00 95.75 103 ASP A CA 1
ATOM 774 C C . ASP A 1 103 ? -15.059 1.635 7.746 1.00 95.75 103 ASP A C 1
ATOM 776 O O . ASP A 1 103 ? -15.118 2.434 8.679 1.00 95.75 103 ASP A O 1
ATOM 780 N N . GLN A 1 104 ? -14.925 2.036 6.483 1.00 92.44 104 GLN A N 1
ATOM 781 C CA . GLN A 1 104 ? -14.761 3.430 6.066 1.00 92.44 104 GLN A CA 1
ATOM 782 C C . GLN A 1 104 ? -15.941 4.341 6.457 1.00 92.44 104 GLN A C 1
ATOM 784 O O . GLN A 1 104 ? -15.825 5.563 6.354 1.00 92.44 104 GLN A O 1
ATOM 789 N N . ARG A 1 105 ? -17.080 3.773 6.882 1.00 93.75 105 ARG A N 1
ATOM 790 C CA . ARG A 1 105 ? -18.255 4.522 7.361 1.00 93.75 105 ARG A CA 1
ATOM 791 C C . ARG A 1 105 ? -18.209 4.774 8.868 1.00 93.75 105 ARG A C 1
ATOM 793 O O . ARG A 1 105 ? -18.897 5.668 9.354 1.00 93.75 105 ARG A O 1
ATOM 800 N N . ASN A 1 106 ? -17.409 4.005 9.603 1.00 95.25 106 ASN A N 1
ATOM 801 C CA . ASN A 1 106 ? -17.186 4.177 11.029 1.00 95.25 106 ASN A CA 1
ATOM 802 C C . ASN A 1 106 ? -15.961 5.082 11.234 1.00 95.25 106 ASN A C 1
ATOM 804 O O . ASN A 1 106 ? -14.824 4.621 11.247 1.00 95.25 106 ASN A O 1
ATOM 808 N N . ILE A 1 107 ? -16.196 6.392 11.366 1.00 94.19 107 ILE A N 1
ATOM 809 C CA . ILE A 1 107 ? -15.131 7.403 11.489 1.00 94.19 107 ILE A CA 1
ATOM 810 C C . ILE A 1 107 ? -14.180 7.139 12.678 1.00 94.19 107 ILE A C 1
ATOM 812 O O . ILE A 1 107 ? -12.966 7.216 12.469 1.00 94.19 107 ILE A O 1
ATOM 816 N N . PRO A 1 108 ? -14.665 6.775 13.885 1.00 93.69 108 PRO A N 1
ATOM 817 C CA . PRO A 1 108 ? -13.791 6.333 14.974 1.00 93.69 108 PRO A CA 1
ATOM 818 C C . PRO A 1 108 ? -12.890 5.147 14.606 1.00 93.69 108 PRO A C 1
ATOM 820 O O . PRO A 1 108 ? -11.689 5.186 14.873 1.00 93.69 108 PRO A O 1
ATOM 823 N N . GLU A 1 109 ? -13.440 4.113 13.957 1.00 94.94 109 GLU A N 1
ATOM 824 C CA . GLU A 1 109 ? -12.649 2.964 13.497 1.00 94.94 109 GLU A CA 1
ATOM 825 C C . GLU A 1 109 ? -11.615 3.390 12.445 1.00 94.94 109 GLU A C 1
ATOM 827 O O . GLU A 1 109 ? -10.447 3.020 12.550 1.00 94.94 109 GLU A O 1
ATOM 832 N N . GLN A 1 110 ? -12.009 4.221 11.474 1.00 94.94 110 GLN A N 1
ATOM 833 C CA . GLN A 1 110 ? -11.112 4.756 10.448 1.00 94.94 110 GLN A CA 1
ATOM 834 C C . GLN A 1 110 ? -9.916 5.483 11.074 1.00 94.94 110 GLN A C 1
ATOM 836 O O . GLN A 1 110 ? -8.777 5.199 10.710 1.00 94.94 110 GLN A O 1
ATOM 841 N N . GLY A 1 111 ? -10.150 6.387 12.031 1.00 94.31 111 GLY A N 1
ATOM 842 C CA . GLY A 1 111 ? -9.074 7.096 12.732 1.00 94.31 111 GLY A CA 1
ATOM 843 C C . GLY A 1 111 ? -8.149 6.149 13.504 1.00 94.31 111 GLY A C 1
ATOM 844 O O . GLY A 1 111 ? -6.925 6.263 13.409 1.00 94.31 111 GLY A O 1
ATOM 845 N N . ALA A 1 112 ? -8.716 5.169 14.216 1.00 93.94 112 ALA A N 1
ATOM 846 C CA . ALA A 1 112 ? -7.944 4.175 14.960 1.00 93.94 112 ALA A CA 1
ATOM 847 C C . ALA A 1 112 ? -7.060 3.311 14.040 1.00 93.94 112 ALA A C 1
ATOM 849 O O . ALA A 1 112 ? -5.868 3.156 14.298 1.00 93.94 112 ALA A O 1
ATOM 850 N N . GLN A 1 113 ? -7.609 2.808 12.932 1.00 95.69 113 GLN A N 1
ATOM 851 C CA . GLN A 1 113 ? -6.867 1.980 11.976 1.00 95.69 113 GLN A CA 1
ATOM 852 C C . GLN A 1 113 ? -5.796 2.785 11.222 1.00 95.69 113 GLN A C 1
ATOM 854 O O . GLN A 1 113 ? -4.686 2.293 11.026 1.00 95.69 113 GLN A O 1
ATOM 859 N N . VAL A 1 114 ? -6.075 4.043 10.853 1.00 94.44 114 VAL A N 1
ATOM 860 C CA . VAL A 1 114 ? -5.081 4.928 10.214 1.00 94.44 114 VAL A CA 1
ATOM 861 C C . VAL A 1 114 ? -3.908 5.220 11.151 1.00 94.44 114 VAL A C 1
ATOM 863 O O . VAL A 1 114 ? -2.758 5.243 10.714 1.00 94.44 114 VAL A O 1
ATOM 866 N N . ARG A 1 115 ? -4.159 5.358 12.456 1.00 93.19 115 ARG A N 1
ATOM 867 C CA . ARG A 1 115 ? -3.091 5.499 13.457 1.00 93.19 115 ARG A CA 1
ATOM 868 C C . ARG A 1 115 ? -2.167 4.279 13.504 1.00 93.19 115 ARG A C 1
ATOM 870 O O . ARG A 1 115 ? -0.964 4.426 13.688 1.00 93.19 115 ARG A O 1
ATOM 877 N N . MET A 1 116 ? -2.721 3.087 13.294 1.00 94.19 116 MET A N 1
ATOM 878 C CA . MET A 1 116 ? -1.980 1.823 13.277 1.00 94.19 116 MET A CA 1
ATOM 879 C C . MET A 1 116 ? -1.303 1.527 11.935 1.00 94.19 116 MET A C 1
ATOM 881 O O . MET A 1 116 ? -0.595 0.528 11.822 1.00 94.19 116 MET A O 1
ATOM 885 N N . MET A 1 117 ? -1.491 2.357 10.904 1.00 94.31 117 MET A N 1
ATOM 886 C CA . MET A 1 117 ? -1.108 2.003 9.535 1.00 94.31 117 MET A CA 1
ATOM 887 C C . MET A 1 117 ? 0.389 1.685 9.397 1.00 94.31 117 MET A C 1
ATOM 889 O O . MET A 1 117 ? 0.748 0.739 8.702 1.00 94.31 117 MET A O 1
ATOM 893 N N . TRP A 1 118 ? 1.268 2.385 10.128 1.00 93.44 118 TRP A N 1
ATOM 894 C CA . TRP A 1 118 ? 2.701 2.055 10.163 1.00 93.44 118 TRP A CA 1
ATOM 895 C C . TRP A 1 118 ? 2.932 0.615 10.620 1.00 93.44 118 TRP A C 1
ATOM 897 O O . TRP A 1 118 ? 3.648 -0.150 9.977 1.00 93.44 118 TRP A O 1
ATOM 907 N N . ASP A 1 119 ? 2.315 0.250 11.739 1.00 95.00 119 ASP A N 1
ATOM 908 C CA . ASP A 1 119 ? 2.499 -1.043 12.379 1.00 95.00 119 ASP A CA 1
ATOM 909 C C . ASP A 1 119 ? 1.859 -2.168 11.546 1.00 95.00 119 ASP A C 1
ATOM 911 O O . ASP A 1 119 ? 2.440 -3.246 11.441 1.00 95.00 119 ASP A O 1
ATOM 915 N N . ILE A 1 120 ? 0.753 -1.892 10.843 1.00 97.50 120 ILE A N 1
ATOM 916 C CA . ILE A 1 120 ? 0.130 -2.816 9.882 1.00 97.50 120 ILE A CA 1
A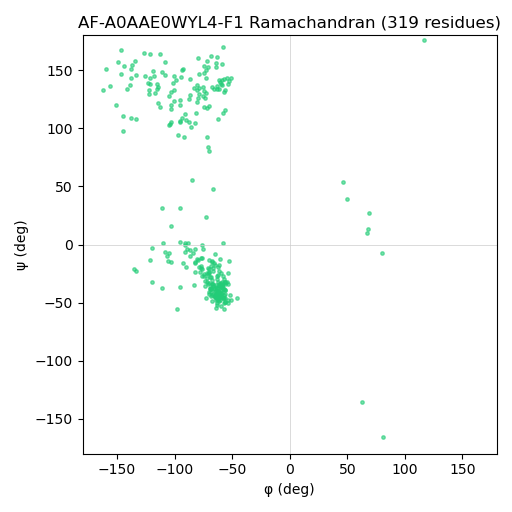TOM 917 C C . ILE A 1 120 ? 1.071 -3.121 8.708 1.00 97.50 120 ILE A C 1
ATOM 919 O O . ILE A 1 120 ? 1.321 -4.289 8.403 1.00 97.50 120 ILE A O 1
ATOM 923 N N . TYR A 1 121 ? 1.616 -2.103 8.038 1.00 96.81 121 TYR A N 1
ATOM 924 C CA . TYR A 1 121 ? 2.531 -2.328 6.910 1.00 96.81 121 TYR A CA 1
ATOM 925 C C . TYR A 1 121 ? 3.851 -2.964 7.367 1.00 96.81 121 TYR A C 1
ATOM 927 O O . TYR A 1 121 ? 4.398 -3.822 6.674 1.00 96.81 121 TYR A O 1
ATOM 935 N N . ARG A 1 122 ? 4.326 -2.617 8.570 1.00 94.88 122 ARG A N 1
ATOM 936 C CA . ARG A 1 122 ? 5.528 -3.206 9.172 1.00 94.88 122 ARG A CA 1
ATOM 937 C C . ARG A 1 122 ? 5.347 -4.664 9.577 1.00 94.88 122 ARG A C 1
ATOM 939 O O . ARG A 1 122 ? 6.287 -5.453 9.466 1.00 94.88 122 ARG A O 1
ATOM 946 N N . ALA A 1 123 ? 4.177 -5.041 10.082 1.00 96.31 123 ALA A N 1
ATOM 947 C CA . ALA A 1 123 ? 3.905 -6.415 10.480 1.00 96.31 123 ALA A CA 1
ATOM 948 C C . ALA A 1 123 ? 3.766 -7.347 9.266 1.00 96.31 123 ALA A C 1
ATOM 950 O O . ALA A 1 123 ? 4.222 -8.492 9.354 1.00 96.31 123 ALA A O 1
ATOM 951 N N . ALA A 1 124 ? 3.262 -6.843 8.133 1.00 97.69 124 ALA A N 1
ATOM 952 C CA . ALA A 1 124 ? 3.082 -7.602 6.898 1.00 97.69 124 ALA A CA 1
ATOM 953 C C . ALA A 1 124 ? 4.356 -8.353 6.462 1.00 97.69 124 ALA A C 1
ATOM 955 O O . ALA A 1 124 ? 5.483 -7.868 6.592 1.00 97.69 124 ALA A O 1
ATOM 956 N N . ALA A 1 125 ? 4.174 -9.550 5.902 1.00 96.62 125 ALA A N 1
ATOM 957 C CA . ALA A 1 125 ? 5.261 -10.340 5.326 1.00 96.62 125 ALA A CA 1
ATOM 958 C C . ALA A 1 125 ? 5.820 -9.696 4.045 1.00 96.62 125 ALA A C 1
ATOM 960 O O . ALA A 1 125 ? 6.983 -9.898 3.687 1.00 96.62 125 ALA A O 1
ATOM 961 N N . CYS A 1 126 ? 4.981 -8.938 3.339 1.00 96.12 126 CYS A N 1
ATOM 962 C CA . CYS A 1 126 ? 5.337 -8.184 2.149 1.00 96.12 126 CYS A CA 1
ATOM 963 C C . CYS A 1 126 ? 4.323 -7.074 1.893 1.00 96.12 126 CYS A C 1
ATOM 965 O O . CYS A 1 126 ? 3.143 -7.219 2.214 1.00 96.12 126 CYS A O 1
ATOM 967 N N . VAL A 1 127 ? 4.787 -5.996 1.274 1.00 97.94 127 VAL A N 1
ATOM 968 C CA . VAL A 1 127 ? 3.944 -4.956 0.69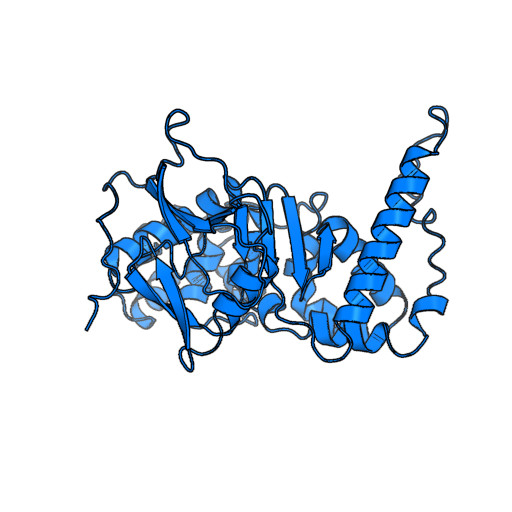8 1.00 97.94 127 VAL A CA 1
ATOM 969 C C . VAL A 1 127 ? 3.898 -5.138 -0.812 1.00 97.94 127 VAL A C 1
ATOM 971 O O . VAL A 1 127 ? 4.924 -5.097 -1.492 1.00 97.94 127 VAL A O 1
ATOM 974 N N . VAL A 1 128 ? 2.695 -5.341 -1.338 1.00 98.31 128 VAL A N 1
ATOM 975 C CA . VAL A 1 128 ? 2.436 -5.455 -2.771 1.00 98.31 128 VAL A CA 1
ATOM 976 C C . VAL A 1 128 ? 2.054 -4.078 -3.288 1.00 98.31 128 VAL A C 1
ATOM 978 O O . VAL A 1 128 ? 0.964 -3.579 -3.011 1.00 98.31 128 VAL A O 1
ATOM 981 N N . VAL A 1 129 ? 2.947 -3.460 -4.051 1.00 98.00 129 VAL A N 1
ATOM 982 C CA . VAL A 1 129 ? 2.700 -2.200 -4.749 1.00 98.00 129 VAL A CA 1
ATOM 983 C C . VAL A 1 129 ? 1.961 -2.500 -6.045 1.00 98.00 129 VAL A C 1
ATOM 985 O O . VAL A 1 129 ? 2.551 -2.976 -7.009 1.00 98.00 129 VAL A O 1
ATOM 988 N N . TRP A 1 130 ? 0.660 -2.223 -6.085 1.00 97.62 130 TRP A N 1
ATOM 989 C CA . TRP A 1 130 ? -0.145 -2.357 -7.295 1.00 97.62 130 TRP A CA 1
ATOM 990 C C . TRP A 1 130 ? -0.142 -1.053 -8.086 1.00 97.62 130 TRP A C 1
ATOM 992 O O . TRP A 1 130 ? -0.809 -0.070 -7.737 1.00 97.62 130 TRP A O 1
ATOM 1002 N N . LEU A 1 131 ? 0.577 -1.066 -9.206 1.00 95.69 131 LEU A N 1
ATOM 1003 C CA . LEU A 1 131 ? 0.656 0.074 -10.106 1.00 95.69 131 LEU A CA 1
ATOM 1004 C C . LEU A 1 131 ? -0.555 0.173 -11.035 1.00 95.69 131 LEU A C 1
ATOM 1006 O O . LEU A 1 131 ? -0.704 1.205 -11.677 1.00 95.69 131 LEU A O 1
ATOM 1010 N N . GLY A 1 132 ? -1.408 -0.845 -11.153 1.00 93.94 132 GLY A N 1
ATOM 1011 C CA . GLY A 1 132 ? -2.564 -0.834 -12.059 1.00 93.94 132 GLY A CA 1
ATOM 1012 C C . GLY A 1 132 ? -2.501 -1.893 -13.167 1.00 93.94 132 GLY A C 1
ATOM 1013 O O . GLY A 1 132 ? -1.491 -2.594 -13.290 1.00 93.94 132 GLY A O 1
ATOM 1014 N N . PRO A 1 133 ? -3.563 -1.995 -13.989 1.00 92.31 133 PRO A N 1
ATOM 1015 C CA . PRO A 1 133 ? -3.621 -2.895 -15.140 1.00 92.31 133 PRO A CA 1
ATOM 1016 C C . PRO A 1 133 ? -2.511 -2.656 -16.174 1.00 92.31 133 PRO A C 1
ATOM 1018 O O . PRO A 1 133 ? -1.788 -1.653 -16.145 1.00 92.31 133 PRO A O 1
ATOM 1021 N N . GLU A 1 134 ? -2.394 -3.581 -17.124 1.00 88.31 134 GLU A N 1
ATOM 1022 C CA . GLU A 1 134 ? -1.507 -3.423 -18.276 1.00 88.31 134 GLU A CA 1
ATOM 1023 C C . GLU A 1 134 ? -2.046 -2.351 -19.217 1.00 88.31 134 GLU A C 1
ATOM 1025 O O . GLU A 1 134 ? -3.138 -2.460 -19.764 1.00 88.31 134 GLU A O 1
ATOM 1030 N N . GLU A 1 135 ? -1.257 -1.304 -19.419 1.00 82.56 135 GLU A N 1
ATOM 1031 C CA . GLU A 1 135 ? -1.590 -0.192 -20.305 1.00 82.56 135 GLU A CA 1
ATOM 1032 C C . GLU A 1 135 ? -0.335 0.376 -20.971 1.00 82.56 135 GLU A C 1
ATOM 1034 O O . GLU A 1 135 ? 0.727 0.438 -20.348 1.00 82.56 135 GLU A O 1
ATOM 1039 N N . ARG A 1 136 ? -0.454 0.855 -22.216 1.00 72.50 136 ARG A N 1
ATOM 1040 C CA . ARG A 1 136 ? 0.549 1.716 -22.882 1.00 72.50 136 ARG A CA 1
ATOM 1041 C C . ARG A 1 136 ? 2.001 1.215 -22.734 1.00 72.50 136 ARG A C 1
ATOM 1043 O O . ARG A 1 136 ? 2.875 1.949 -22.278 1.00 72.50 136 ARG A O 1
ATOM 1050 N N . ASN A 1 137 ? 2.258 -0.041 -23.104 1.00 79.19 137 ASN A N 1
ATOM 1051 C CA . ASN A 1 137 ? 3.576 -0.703 -23.044 1.00 79.19 137 ASN A CA 1
ATOM 1052 C C . ASN A 1 137 ? 4.148 -0.959 -21.634 1.00 79.19 137 ASN A C 1
ATOM 1054 O O . ASN A 1 137 ? 5.297 -1.383 -21.518 1.00 79.19 137 ASN A O 1
ATOM 1058 N N . SER A 1 138 ? 3.372 -0.764 -20.564 1.00 82.00 138 SER A N 1
ATOM 1059 C CA . SER A 1 138 ? 3.794 -1.157 -19.206 1.00 82.00 138 SER A CA 1
ATOM 1060 C C . SER A 1 138 ? 4.077 -2.656 -19.085 1.00 82.00 138 SER A C 1
ATOM 1062 O O . SER A 1 138 ? 5.038 -3.017 -18.419 1.00 82.00 138 SER A O 1
ATOM 1064 N N . ALA A 1 139 ? 3.320 -3.517 -19.777 1.00 83.81 139 ALA A N 1
ATOM 1065 C CA . ALA A 1 139 ? 3.570 -4.962 -19.804 1.00 83.81 139 ALA A CA 1
ATOM 1066 C C . ALA A 1 139 ? 4.967 -5.300 -20.350 1.00 83.81 139 ALA A C 1
ATOM 1068 O O . ALA A 1 139 ? 5.685 -6.100 -19.762 1.00 83.81 139 ALA A O 1
ATOM 1069 N N . VAL A 1 140 ? 5.391 -4.628 -21.428 1.00 82.88 140 VAL A N 1
ATOM 1070 C CA . VAL A 1 140 ? 6.728 -4.808 -22.019 1.00 82.88 140 VAL A CA 1
ATOM 1071 C C . VAL A 1 140 ? 7.819 -4.369 -21.042 1.00 82.88 140 VAL A C 1
ATOM 1073 O O . VAL A 1 140 ? 8.810 -5.072 -20.880 1.00 82.88 140 VAL A O 1
ATOM 1076 N N . ALA A 1 141 ? 7.628 -3.234 -20.364 1.00 84.56 141 ALA A N 1
ATOM 1077 C CA . ALA A 1 141 ? 8.580 -2.749 -19.367 1.00 84.56 141 ALA A CA 1
ATOM 1078 C C . ALA A 1 141 ? 8.684 -3.692 -18.155 1.00 84.56 141 ALA A C 1
ATOM 1080 O O . ALA A 1 141 ? 9.787 -4.039 -17.748 1.00 84.56 141 ALA A O 1
ATOM 1081 N N . MET A 1 142 ? 7.550 -4.156 -17.621 1.00 86.94 142 MET A N 1
ATOM 1082 C CA . MET A 1 142 ? 7.530 -5.110 -16.508 1.00 86.94 142 MET A CA 1
ATOM 1083 C C . MET A 1 142 ? 8.146 -6.459 -16.890 1.00 86.94 142 MET A C 1
ATOM 1085 O O . MET A 1 142 ? 8.888 -7.030 -16.098 1.00 86.94 142 MET A O 1
ATOM 1089 N N . ALA A 1 143 ? 7.882 -6.953 -18.103 1.00 84.88 143 ALA A N 1
ATOM 1090 C CA . ALA A 1 143 ? 8.481 -8.185 -18.605 1.00 84.88 143 ALA A CA 1
ATOM 1091 C C . ALA A 1 143 ? 10.002 -8.055 -18.778 1.00 84.88 143 ALA A C 1
ATOM 1093 O O . ALA A 1 143 ? 10.734 -8.984 -18.440 1.00 84.88 143 ALA A O 1
ATOM 1094 N N . ASP A 1 144 ? 10.491 -6.908 -19.263 1.00 83.38 144 ASP A N 1
ATOM 1095 C CA . ASP A 1 144 ? 11.932 -6.659 -19.358 1.00 83.38 144 ASP A CA 1
ATOM 1096 C C . ASP A 1 144 ? 12.588 -6.612 -17.973 1.00 83.38 144 ASP A C 1
ATOM 1098 O O . ASP A 1 144 ? 13.612 -7.261 -17.765 1.00 83.38 144 ASP A O 1
ATOM 1102 N N . PHE A 1 145 ? 11.967 -5.932 -17.005 1.00 85.19 145 PHE A N 1
ATOM 1103 C CA . PHE A 1 145 ? 12.458 -5.885 -15.626 1.00 85.19 145 PHE A CA 1
ATOM 1104 C C . PHE A 1 145 ? 12.503 -7.286 -14.994 1.00 85.19 145 PHE A C 1
ATOM 1106 O O . PHE A 1 145 ? 13.538 -7.684 -14.469 1.00 85.19 145 PHE A O 1
ATOM 1113 N N . ALA A 1 146 ? 11.433 -8.078 -15.123 1.00 84.38 146 ALA A N 1
ATOM 1114 C CA . ALA A 1 146 ? 11.379 -9.448 -14.600 1.00 84.38 146 ALA A CA 1
ATOM 1115 C C . ALA A 1 146 ? 12.413 -10.380 -15.265 1.00 84.38 146 ALA A C 1
ATOM 1117 O O . ALA A 1 146 ? 13.030 -11.236 -14.617 1.00 84.38 146 ALA A O 1
ATOM 1118 N N . ARG A 1 147 ? 12.644 -10.212 -16.575 1.00 81.56 147 ARG A N 1
ATOM 1119 C CA . ARG A 1 147 ? 13.683 -10.946 -17.310 1.00 81.56 147 ARG A CA 1
ATOM 1120 C C . ARG A 1 147 ? 15.073 -10.626 -16.759 1.00 81.56 147 ARG A C 1
ATOM 1122 O O . ARG A 1 147 ? 15.868 -11.546 -16.568 1.00 81.56 147 ARG A O 1
ATOM 1129 N N . ARG A 1 148 ? 15.363 -9.349 -16.495 1.00 75.81 148 ARG A N 1
ATOM 1130 C CA . ARG A 1 148 ? 16.652 -8.899 -15.947 1.00 75.81 148 ARG A CA 1
ATOM 1131 C C . ARG A 1 148 ? 16.859 -9.360 -14.513 1.00 75.81 148 ARG A C 1
ATOM 1133 O O . ARG A 1 148 ? 17.905 -9.933 -14.234 1.00 75.81 148 ARG A O 1
ATOM 1140 N N . GLU A 1 149 ? 15.840 -9.249 -13.662 1.00 79.19 149 GLU A N 1
ATOM 1141 C CA . GLU A 1 149 ? 15.840 -9.823 -12.308 1.00 79.19 149 GLU A CA 1
ATOM 1142 C C . GLU A 1 149 ? 16.244 -11.308 -12.346 1.00 79.19 149 GLU A C 1
ATOM 1144 O O . GLU A 1 149 ? 17.146 -11.754 -11.629 1.00 79.19 149 GLU A O 1
ATOM 1149 N N . THR A 1 150 ? 15.634 -12.078 -13.254 1.00 77.62 150 THR A N 1
ATOM 1150 C CA . THR A 1 150 ? 15.954 -13.500 -13.431 1.00 77.62 150 THR A CA 1
ATOM 1151 C C . THR A 1 150 ? 17.416 -13.705 -13.840 1.00 77.62 150 THR A C 1
ATOM 1153 O O . THR A 1 150 ? 18.097 -14.563 -13.275 1.00 77.62 150 THR A O 1
ATOM 1156 N N . GLN A 1 151 ? 17.926 -12.913 -14.788 1.00 77.44 151 GLN A N 1
ATOM 1157 C CA . GLN A 1 151 ? 19.323 -12.984 -15.231 1.00 77.44 151 GLN A CA 1
ATOM 1158 C C . GLN A 1 151 ? 20.305 -12.645 -14.103 1.00 77.44 151 GLN A C 1
ATOM 1160 O O . GLN A 1 151 ? 21.245 -13.408 -13.874 1.00 77.44 151 GLN A O 1
ATOM 1165 N N . THR A 1 152 ? 20.066 -11.565 -13.355 1.00 72.00 152 THR A N 1
ATOM 1166 C CA . THR A 1 152 ? 20.885 -11.175 -12.200 1.00 72.00 152 THR A CA 1
ATOM 1167 C C . THR A 1 152 ? 20.909 -12.282 -11.151 1.00 72.00 152 THR A C 1
ATOM 1169 O O . THR A 1 152 ? 21.976 -12.666 -10.668 1.00 72.00 152 THR A O 1
ATOM 1172 N N . ARG A 1 153 ? 19.753 -12.878 -10.841 1.00 76.56 153 ARG A N 1
ATOM 1173 C CA . ARG A 1 153 ? 19.660 -13.964 -9.858 1.00 76.56 153 ARG A CA 1
ATOM 1174 C C . ARG A 1 153 ? 20.393 -15.231 -10.300 1.00 76.56 153 ARG A C 1
ATOM 1176 O O . ARG A 1 153 ? 20.983 -15.913 -9.461 1.00 76.56 153 ARG A O 1
ATOM 1183 N N . LEU A 1 154 ? 20.361 -15.563 -11.591 1.00 76.62 154 LEU A N 1
ATOM 1184 C CA . LEU A 1 154 ? 21.115 -16.691 -12.145 1.00 76.62 154 LEU A CA 1
ATOM 1185 C C . LEU A 1 154 ? 22.625 -16.435 -12.103 1.00 76.62 154 LEU A C 1
ATOM 1187 O O . LEU A 1 154 ? 23.365 -17.313 -11.664 1.00 76.62 154 LEU A O 1
ATOM 1191 N N . ALA A 1 155 ? 23.071 -15.232 -12.471 1.00 74.12 155 ALA A N 1
ATOM 1192 C CA . ALA A 1 155 ? 24.481 -14.853 -12.418 1.00 74.12 155 ALA A CA 1
ATOM 1193 C C . ALA A 1 155 ? 25.039 -14.916 -10.985 1.00 74.12 155 ALA A C 1
ATOM 1195 O O . ALA A 1 155 ? 26.100 -15.494 -10.760 1.00 74.12 155 ALA A O 1
ATOM 1196 N N . LEU A 1 156 ? 24.285 -14.419 -9.996 1.00 70.25 156 LEU A N 1
ATOM 1197 C CA . LEU A 1 156 ? 24.669 -14.491 -8.580 1.00 70.25 156 LEU A CA 1
ATOM 1198 C C . LEU A 1 156 ? 24.786 -15.932 -8.060 1.00 70.25 156 LEU A C 1
ATOM 1200 O O . LEU A 1 156 ? 25.616 -16.203 -7.198 1.00 70.25 156 LEU A O 1
ATOM 1204 N N . ARG A 1 157 ? 23.973 -16.865 -8.575 1.00 72.62 157 ARG A N 1
ATOM 1205 C CA . ARG A 1 157 ? 24.037 -18.292 -8.208 1.00 72.62 157 ARG A CA 1
ATOM 1206 C C . ARG A 1 157 ? 25.223 -19.026 -8.827 1.00 72.62 157 ARG A C 1
ATOM 1208 O O . ARG A 1 157 ? 25.652 -20.031 -8.274 1.00 72.62 157 ARG A O 1
ATOM 1215 N N . GLN A 1 158 ? 25.706 -18.565 -9.976 1.00 68.69 158 GLN A N 1
ATOM 1216 C CA . GLN A 1 158 ? 26.810 -19.186 -10.713 1.00 68.69 158 GLN A CA 1
ATOM 1217 C C . GLN A 1 158 ? 28.185 -18.624 -10.314 1.00 68.69 158 GLN A C 1
ATOM 1219 O O . GLN A 1 158 ? 29.197 -19.071 -10.851 1.00 68.69 158 GLN A O 1
ATOM 1224 N N . ARG A 1 159 ? 28.245 -17.665 -9.376 1.00 57.38 159 ARG A N 1
ATOM 1225 C CA . ARG A 1 159 ? 29.500 -17.049 -8.931 1.00 57.38 159 ARG A CA 1
ATOM 1226 C C . ARG A 1 159 ? 30.321 -18.015 -8.052 1.00 57.38 159 ARG A C 1
ATOM 1228 O O . ARG A 1 159 ? 29.768 -18.561 -7.095 1.00 57.38 159 ARG A O 1
ATOM 1235 N N . PRO A 1 160 ? 31.626 -18.211 -8.325 1.00 61.53 160 PRO A N 1
ATOM 1236 C CA . PRO A 1 160 ? 32.526 -18.948 -7.437 1.00 61.53 160 PRO A CA 1
ATOM 1237 C C . PRO A 1 160 ? 32.630 -18.280 -6.055 1.00 61.53 160 PRO A C 1
ATOM 1239 O O . PRO A 1 160 ? 32.706 -17.057 -5.964 1.00 61.53 160 PRO A O 1
ATOM 1242 N N . MET A 1 161 ? 32.661 -19.077 -4.979 1.00 59.81 161 MET A N 1
ATOM 1243 C CA . MET A 1 161 ? 32.693 -18.594 -3.582 1.00 59.81 161 MET A CA 1
ATOM 1244 C C . MET A 1 161 ? 33.937 -17.761 -3.218 1.00 59.81 161 MET A C 1
ATOM 1246 O O . MET A 1 161 ? 33.889 -17.022 -2.238 1.00 59.81 161 MET A O 1
ATOM 1250 N N . ASP A 1 162 ? 35.017 -17.864 -3.998 1.00 59.75 162 ASP A N 1
ATOM 1251 C CA . ASP A 1 162 ? 36.336 -17.308 -3.661 1.00 59.75 162 ASP A CA 1
ATOM 1252 C C . ASP A 1 162 ? 36.616 -15.917 -4.267 1.00 59.75 162 ASP A C 1
ATOM 1254 O O . ASP A 1 162 ? 37.701 -15.367 -4.076 1.00 59.75 162 ASP A O 1
ATOM 1258 N N . GLU A 1 163 ? 35.664 -15.311 -4.986 1.00 54.19 163 GLU A N 1
ATOM 1259 C CA . GLU A 1 163 ? 35.832 -13.941 -5.485 1.00 54.19 163 GLU A CA 1
ATOM 1260 C C . GLU A 1 163 ? 35.478 -12.882 -4.423 1.00 54.19 163 GLU A C 1
ATOM 1262 O O . GLU A 1 163 ? 34.416 -12.967 -3.793 1.00 54.19 163 GLU A O 1
ATOM 1267 N N . PRO A 1 164 ? 36.310 -11.834 -4.244 1.00 49.94 164 PRO A N 1
ATOM 1268 C CA . PRO A 1 164 ? 35.997 -10.724 -3.353 1.00 49.94 164 PRO A CA 1
ATOM 1269 C C . PRO A 1 164 ? 34.656 -10.078 -3.717 1.00 49.94 164 PRO A C 1
ATOM 1271 O O . PRO A 1 164 ? 34.400 -9.745 -4.874 1.00 49.94 164 PRO A O 1
ATOM 1274 N N . ARG A 1 165 ? 33.811 -9.842 -2.708 1.00 51.94 165 ARG A N 1
ATOM 1275 C CA . ARG A 1 165 ? 32.618 -8.994 -2.835 1.00 51.94 165 ARG A CA 1
ATOM 1276 C C . ARG A 1 165 ? 33.054 -7.538 -2.995 1.00 51.94 165 ARG A C 1
ATOM 1278 O O . ARG A 1 165 ? 33.047 -6.789 -2.022 1.00 51.94 165 ARG A O 1
ATOM 1285 N N . ASP A 1 166 ? 33.452 -7.133 -4.193 1.00 43.50 166 ASP A N 1
ATOM 1286 C CA . ASP A 1 166 ? 33.624 -5.715 -4.477 1.00 43.50 166 ASP A CA 1
ATOM 1287 C C . ASP A 1 166 ? 32.229 -5.075 -4.567 1.00 43.50 166 ASP A C 1
ATOM 1289 O O . ASP A 1 166 ? 31.398 -5.450 -5.395 1.00 43.50 166 ASP A O 1
ATOM 1293 N N . SER A 1 167 ? 31.921 -4.134 -3.673 1.00 45.50 167 SER A N 1
ATOM 1294 C CA . SER A 1 167 ? 30.630 -3.429 -3.652 1.00 45.50 167 SER A CA 1
ATOM 1295 C C . SER A 1 167 ? 30.413 -2.557 -4.897 1.00 45.50 167 SER A C 1
ATOM 1297 O O . SER A 1 167 ? 29.311 -2.053 -5.114 1.00 45.50 167 SER A O 1
ATOM 1299 N N . SER A 1 168 ? 31.446 -2.410 -5.734 1.00 42.47 168 SER A N 1
ATOM 1300 C CA . SER A 1 168 ? 31.413 -1.718 -7.021 1.00 42.47 168 SER A CA 1
ATOM 1301 C C . SER A 1 168 ? 31.083 -2.619 -8.230 1.00 42.47 168 SER A C 1
ATOM 1303 O O . SER A 1 168 ? 30.955 -2.111 -9.349 1.00 42.47 168 SER A O 1
ATOM 1305 N N . ASP A 1 169 ? 30.831 -3.923 -8.024 1.00 42.59 169 ASP A N 1
ATOM 1306 C CA . ASP A 1 169 ? 30.401 -4.895 -9.055 1.00 42.59 169 ASP A CA 1
ATOM 1307 C C . ASP A 1 169 ? 28.938 -4.721 -9.525 1.00 42.59 169 ASP A C 1
ATOM 1309 O O . ASP A 1 169 ? 28.343 -5.608 -10.142 1.00 42.59 169 ASP A O 1
ATOM 1313 N N . ALA A 1 170 ? 28.373 -3.519 -9.383 1.00 42.44 170 ALA A N 1
ATOM 1314 C CA . ALA A 1 170 ? 27.168 -3.088 -10.103 1.00 42.44 170 ALA A CA 1
ATOM 1315 C C . ALA A 1 170 ? 27.318 -3.144 -11.647 1.00 42.44 170 ALA A C 1
ATOM 1317 O O . ALA A 1 170 ? 26.386 -2.814 -12.376 1.00 42.44 170 ALA A O 1
ATOM 1318 N N . ARG A 1 171 ? 28.479 -3.584 -12.156 1.00 43.12 171 ARG A N 1
ATOM 1319 C CA . ARG A 1 171 ? 28.746 -3.922 -13.560 1.00 43.12 171 ARG A CA 1
ATOM 1320 C C . ARG A 1 171 ? 28.341 -5.347 -13.962 1.00 43.12 171 ARG A C 1
ATOM 1322 O O . ARG A 1 171 ? 28.372 -5.635 -15.154 1.00 43.12 171 ARG A O 1
ATOM 1329 N N . TRP A 1 172 ? 27.934 -6.226 -13.037 1.00 44.41 172 TRP A N 1
ATOM 1330 C CA . TRP A 1 172 ? 27.586 -7.621 -13.372 1.00 44.41 172 TRP A CA 1
ATOM 1331 C C . TRP A 1 172 ? 26.092 -7.887 -13.619 1.00 44.41 172 TRP A C 1
ATOM 1333 O O . TRP A 1 172 ? 25.577 -8.987 -13.429 1.00 44.41 172 TRP A O 1
ATOM 1343 N N . CYS A 1 173 ? 25.383 -6.893 -14.139 1.00 43.97 173 CYS A N 1
ATOM 1344 C CA . CYS A 1 173 ? 24.439 -7.177 -15.208 1.00 43.97 173 CYS A CA 1
ATOM 1345 C C . CYS A 1 173 ? 25.003 -6.454 -16.423 1.00 43.97 173 CYS A C 1
ATOM 1347 O O . CYS A 1 173 ? 25.206 -5.245 -16.366 1.00 43.97 173 CYS A O 1
ATOM 1349 N N . GLY A 1 174 ? 25.291 -7.172 -17.507 1.00 41.88 174 GLY A N 1
ATOM 1350 C CA . GLY A 1 174 ? 25.688 -6.587 -18.787 1.00 41.88 174 GLY A CA 1
ATOM 1351 C C . GLY A 1 174 ? 24.548 -5.797 -19.435 1.00 41.88 174 GLY A C 1
ATOM 1352 O O . GLY A 1 174 ? 24.270 -5.987 -20.612 1.00 41.88 174 GLY A O 1
ATOM 1353 N N . CYS A 1 175 ? 23.861 -4.930 -18.688 1.00 46.53 175 CYS A N 1
ATOM 1354 C CA . CYS A 1 175 ? 22.945 -3.945 -19.216 1.00 46.53 175 CYS A CA 1
ATOM 1355 C C . CYS A 1 175 ? 23.783 -2.882 -19.926 1.00 46.53 175 CYS A C 1
ATOM 1357 O O . CYS A 1 175 ? 24.104 -1.821 -19.393 1.00 46.53 175 CYS A O 1
ATOM 1359 N N . HIS A 1 176 ? 24.138 -3.156 -21.180 1.00 46.03 176 HIS A N 1
ATOM 1360 C CA . HIS A 1 176 ? 24.401 -2.052 -22.082 1.00 46.03 176 HIS A CA 1
ATOM 1361 C C . HIS A 1 176 ? 23.112 -1.228 -22.096 1.00 46.03 176 HIS A C 1
ATOM 1363 O O . HIS A 1 176 ? 22.066 -1.680 -22.554 1.00 46.03 176 HIS A O 1
ATOM 1369 N N . ALA A 1 177 ? 23.173 -0.011 -21.559 1.00 45.66 177 ALA A N 1
ATOM 1370 C CA . ALA A 1 177 ? 22.083 0.961 -21.603 1.00 45.66 177 ALA A CA 1
ATOM 1371 C C . ALA A 1 177 ? 21.544 1.211 -23.028 1.00 45.66 177 ALA A C 1
ATOM 1373 O O . ALA A 1 177 ? 20.446 1.749 -23.185 1.00 45.66 177 ALA A O 1
ATOM 1374 N N . GLY A 1 178 ? 22.293 0.766 -24.047 1.00 45.72 178 GLY A N 1
ATOM 1375 C CA . GLY A 1 178 ? 21.880 0.647 -25.442 1.00 45.72 178 GLY A CA 1
ATOM 1376 C C . GLY A 1 178 ? 20.609 -0.181 -25.670 1.00 45.72 178 GLY A C 1
ATOM 1377 O O . GLY A 1 178 ? 19.819 0.172 -26.538 1.00 45.72 178 GLY A O 1
ATOM 1378 N N . ASP A 1 179 ? 20.327 -1.205 -24.858 1.00 51.56 179 ASP A N 1
ATOM 1379 C CA . ASP A 1 179 ? 19.149 -2.065 -25.069 1.00 51.56 179 ASP A CA 1
ATOM 1380 C C . ASP A 1 179 ? 17.828 -1.352 -24.732 1.00 51.56 179 ASP A C 1
ATOM 1382 O O . ASP A 1 179 ? 16.790 -1.615 -25.344 1.00 51.56 179 ASP A O 1
ATOM 1386 N N . PHE A 1 180 ? 17.865 -0.391 -23.800 1.00 51.97 180 PHE A N 1
ATOM 1387 C CA . PHE A 1 180 ? 16.713 0.455 -23.470 1.00 51.97 180 PHE A CA 1
ATOM 1388 C C . PHE A 1 180 ? 16.462 1.557 -24.507 1.00 51.97 180 PHE A C 1
ATOM 1390 O O . PHE A 1 180 ? 15.422 2.208 -24.437 1.00 51.97 180 PHE A O 1
ATOM 1397 N N . GLU A 1 181 ? 17.381 1.817 -25.445 1.00 52.34 181 GLU A N 1
ATOM 1398 C CA . GLU A 1 181 ? 17.147 2.785 -26.530 1.00 52.34 181 GLU A CA 1
ATOM 1399 C C . GLU A 1 181 ? 16.128 2.274 -27.554 1.00 52.34 181 GLU A C 1
ATOM 1401 O O . GLU A 1 181 ? 15.518 3.077 -28.262 1.00 52.34 181 GLU A O 1
ATOM 1406 N N . THR A 1 182 ? 15.902 0.958 -27.616 1.00 55.22 182 THR A N 1
ATOM 1407 C CA . THR A 1 182 ? 14.854 0.393 -28.467 1.00 55.22 182 THR A CA 1
ATOM 1408 C C . THR A 1 182 ? 13.487 0.899 -27.991 1.00 55.22 182 THR A C 1
ATOM 1410 O O . THR A 1 182 ? 13.223 1.037 -26.804 1.00 55.22 182 THR A O 1
ATOM 1413 N N . MET A 1 183 ? 12.607 1.296 -28.901 1.00 52.19 183 MET A N 1
ATOM 1414 C CA . MET A 1 183 ? 11.272 1.816 -28.586 1.00 52.19 183 MET A CA 1
ATOM 1415 C C . MET A 1 183 ? 10.316 0.631 -28.743 1.00 52.19 183 MET A C 1
ATOM 1417 O O . MET A 1 183 ? 10.009 0.300 -29.887 1.00 52.19 183 MET A O 1
ATOM 1421 N N . PRO A 1 184 ? 9.975 -0.125 -27.669 1.00 55.59 184 PRO A N 1
ATOM 1422 C CA . PRO A 1 184 ? 8.991 0.280 -26.644 1.00 55.59 184 PRO A CA 1
ATOM 1423 C C . PRO A 1 184 ? 9.390 0.388 -25.138 1.00 55.59 184 PRO A C 1
ATOM 1425 O O . PRO A 1 184 ? 8.577 0.977 -24.411 1.00 55.59 184 PRO A O 1
ATOM 1428 N N . PRO A 1 185 ? 10.534 -0.093 -24.587 1.00 65.38 185 PRO A N 1
ATOM 1429 C CA . PRO A 1 185 ? 10.712 -0.171 -23.130 1.00 65.38 185 PRO A CA 1
ATOM 1430 C C . PRO A 1 185 ? 10.830 1.196 -22.440 1.00 65.38 185 PRO A C 1
ATOM 1432 O O . PRO A 1 185 ? 10.220 1.390 -21.392 1.00 65.38 185 PRO A O 1
ATOM 1435 N N . ARG A 1 186 ? 11.487 2.202 -23.044 1.00 70.62 186 ARG A N 1
ATOM 1436 C CA . ARG A 1 186 ? 11.563 3.572 -22.476 1.00 70.62 186 ARG A CA 1
ATOM 1437 C C . ARG A 1 186 ? 10.194 4.203 -22.217 1.00 70.62 186 ARG A C 1
ATOM 1439 O O . ARG A 1 186 ? 9.966 4.775 -21.152 1.00 70.62 186 ARG A O 1
ATOM 1446 N N . ILE A 1 187 ? 9.281 4.094 -23.183 1.00 75.38 187 ILE A N 1
ATOM 1447 C CA . ILE A 1 187 ? 7.923 4.650 -23.073 1.00 75.38 187 ILE A CA 1
ATOM 1448 C C . ILE A 1 187 ? 7.126 3.880 -22.017 1.00 75.38 187 ILE A C 1
ATOM 1450 O O . ILE A 1 187 ? 6.430 4.492 -21.211 1.00 75.38 187 ILE A O 1
ATOM 1454 N N . GLY A 1 188 ? 7.268 2.551 -21.977 1.00 80.25 188 GLY A N 1
ATOM 1455 C CA . GLY A 1 188 ? 6.638 1.714 -20.956 1.00 80.25 188 GLY A CA 1
ATOM 1456 C C . GLY A 1 188 ? 7.053 2.109 -19.537 1.00 80.25 188 GLY A C 1
ATOM 1457 O O . GLY A 1 188 ? 6.190 2.302 -18.682 1.00 80.25 188 GLY A O 1
ATOM 1458 N N . VAL A 1 189 ? 8.351 2.325 -19.298 1.00 81.88 189 VAL A N 1
ATOM 1459 C CA . VAL A 1 189 ? 8.855 2.744 -17.981 1.00 81.88 189 VAL A CA 1
ATOM 1460 C C . VAL A 1 189 ? 8.381 4.156 -17.618 1.00 81.88 189 VAL A C 1
ATOM 1462 O O . VAL A 1 189 ? 7.939 4.382 -16.493 1.00 81.88 189 VAL A O 1
ATOM 1465 N N . GLN A 1 190 ? 8.391 5.112 -18.554 1.00 80.88 190 GLN A N 1
ATOM 1466 C CA . GLN A 1 190 ? 7.829 6.448 -18.301 1.00 80.88 190 GLN A CA 1
ATOM 1467 C C . GLN A 1 190 ? 6.340 6.386 -17.939 1.00 80.88 190 GLN A C 1
ATOM 1469 O O . GLN A 1 190 ? 5.905 7.063 -17.007 1.00 80.88 190 GLN A O 1
ATOM 1474 N N . ASN A 1 191 ? 5.569 5.544 -18.630 1.00 84.19 191 ASN A N 1
ATOM 1475 C CA . ASN A 1 191 ? 4.152 5.349 -18.342 1.00 84.19 191 ASN A CA 1
ATOM 1476 C C . ASN A 1 191 ? 3.919 4.691 -16.979 1.00 84.19 191 ASN A C 1
ATOM 1478 O O . ASN A 1 191 ? 2.959 5.059 -16.309 1.00 84.19 191 ASN A O 1
ATOM 1482 N N . LEU A 1 192 ? 4.784 3.764 -16.552 1.00 88.06 192 LEU A N 1
ATOM 1483 C CA . LEU A 1 192 ? 4.753 3.184 -15.204 1.00 88.06 192 LEU A CA 1
ATOM 1484 C C . LEU A 1 192 ? 5.021 4.249 -14.135 1.00 88.06 192 LEU A C 1
ATOM 1486 O O . LEU A 1 192 ? 4.234 4.397 -13.202 1.00 88.06 192 LEU A O 1
ATOM 1490 N N . LEU A 1 193 ? 6.092 5.028 -14.290 1.00 87.81 193 LEU A N 1
ATOM 1491 C CA . LEU A 1 193 ? 6.487 6.050 -13.317 1.00 87.81 193 LEU A CA 1
ATOM 1492 C C . LEU A 1 193 ? 5.543 7.255 -13.266 1.00 87.81 193 LEU A C 1
ATOM 1494 O O . LEU A 1 193 ? 5.462 7.941 -12.250 1.00 87.81 193 LEU A O 1
ATOM 1498 N N . GLY A 1 194 ? 4.814 7.515 -14.351 1.00 87.56 194 GLY A N 1
ATOM 1499 C CA . GLY A 1 194 ? 3.778 8.543 -14.407 1.00 87.56 194 GLY A CA 1
ATOM 1500 C C . GLY A 1 194 ? 2.479 8.164 -13.689 1.00 87.56 194 GLY A C 1
ATOM 1501 O O . GLY A 1 194 ? 1.560 8.982 -13.634 1.00 87.56 194 GLY A O 1
ATOM 1502 N N . ARG A 1 195 ? 2.356 6.941 -13.156 1.00 91.00 195 ARG A N 1
ATOM 1503 C CA . ARG A 1 195 ? 1.132 6.505 -12.477 1.00 91.00 195 ARG A CA 1
ATOM 1504 C C . ARG A 1 195 ? 0.981 7.177 -11.118 1.00 91.00 195 ARG A C 1
ATOM 1506 O O . ARG A 1 195 ? 1.938 7.330 -10.364 1.00 91.00 195 ARG A O 1
ATOM 1513 N N . ARG A 1 196 ? -0.274 7.492 -10.777 1.00 92.38 196 ARG A N 1
ATOM 1514 C CA . ARG A 1 196 ? -0.672 8.220 -9.558 1.00 92.38 196 ARG A CA 1
ATOM 1515 C C . ARG A 1 196 ? -0.142 7.606 -8.261 1.00 92.38 196 ARG A C 1
ATOM 1517 O O . ARG A 1 196 ? -0.001 8.321 -7.279 1.00 92.38 196 ARG A O 1
ATOM 1524 N N . TRP A 1 197 ? 0.153 6.306 -8.247 1.00 95.19 197 TRP A N 1
ATOM 1525 C CA . TRP A 1 197 ? 0.734 5.647 -7.081 1.00 95.19 197 TRP A CA 1
ATOM 1526 C C . TRP A 1 197 ? 2.003 6.371 -6.599 1.00 95.19 197 TRP A C 1
ATOM 1528 O O . TRP A 1 197 ? 2.079 6.736 -5.431 1.00 95.19 197 TRP A O 1
ATOM 1538 N N . PHE A 1 198 ? 2.923 6.704 -7.510 1.00 93.69 198 PHE A N 1
ATOM 1539 C CA . PHE A 1 198 ? 4.226 7.288 -7.170 1.00 93.69 198 PHE A CA 1
ATOM 1540 C C . PHE A 1 198 ? 4.173 8.697 -6.579 1.00 93.69 198 PHE A C 1
ATOM 1542 O O . PHE A 1 198 ? 5.184 9.169 -6.067 1.00 93.69 198 PHE A O 1
ATOM 1549 N N . THR A 1 199 ? 3.039 9.389 -6.673 1.00 92.88 199 THR A N 1
ATOM 1550 C CA . THR A 1 199 ? 2.900 10.743 -6.133 1.00 92.88 199 THR A CA 1
ATOM 1551 C C . THR A 1 199 ? 2.094 10.784 -4.849 1.00 92.88 199 THR A C 1
ATOM 1553 O O . THR A 1 199 ? 2.047 11.838 -4.234 1.00 92.88 199 THR A O 1
ATOM 1556 N N . ARG A 1 200 ? 1.473 9.690 -4.396 1.00 94.62 200 ARG A N 1
ATOM 1557 C CA . ARG A 1 200 ? 0.624 9.697 -3.193 1.00 94.62 200 ARG A CA 1
ATOM 1558 C C . ARG A 1 200 ? 1.454 9.749 -1.921 1.00 94.62 200 ARG A C 1
ATOM 1560 O O . ARG A 1 200 ? 2.295 8.891 -1.713 1.00 94.62 200 ARG A O 1
ATOM 1567 N N . VAL A 1 201 ? 1.166 10.694 -1.029 1.00 94.88 201 VAL A N 1
ATOM 1568 C CA . VAL A 1 201 ? 1.946 10.859 0.212 1.00 94.88 201 VAL A CA 1
ATOM 1569 C C . VAL A 1 201 ? 1.936 9.603 1.095 1.00 94.88 201 VAL A C 1
ATOM 1571 O O . VAL A 1 201 ? 2.964 9.241 1.655 1.00 94.88 201 VAL A O 1
ATOM 1574 N N . TRP A 1 202 ? 0.814 8.874 1.132 1.00 95.25 202 TRP A N 1
ATOM 1575 C CA . TRP A 1 202 ? 0.687 7.631 1.897 1.00 95.25 202 TRP A CA 1
ATOM 1576 C C . TRP A 1 202 ? 1.715 6.572 1.506 1.00 95.25 202 TRP A C 1
ATOM 1578 O O . TRP A 1 202 ? 2.198 5.864 2.384 1.00 95.25 202 TRP A O 1
ATOM 1588 N N . VAL A 1 203 ? 2.117 6.501 0.230 1.00 94.38 203 VAL A N 1
ATOM 1589 C CA . VAL A 1 203 ? 3.017 5.430 -0.221 1.00 94.38 203 VAL A CA 1
ATOM 1590 C C . VAL A 1 203 ? 4.370 5.487 0.472 1.00 94.38 203 VAL A C 1
ATOM 1592 O O . VAL A 1 203 ? 4.975 4.444 0.668 1.00 94.38 203 VAL A O 1
ATOM 1595 N N . LEU A 1 204 ? 4.808 6.673 0.914 1.00 92.94 204 LEU A N 1
ATOM 1596 C CA . LEU A 1 204 ? 6.042 6.844 1.678 1.00 92.94 204 LEU A CA 1
ATOM 1597 C C . LEU A 1 204 ? 6.016 5.975 2.937 1.00 92.94 204 LEU A C 1
ATOM 1599 O O . LEU A 1 204 ? 6.949 5.217 3.173 1.00 92.94 204 LEU A O 1
ATOM 1603 N N . GLN A 1 205 ? 4.923 6.045 3.701 1.00 91.44 205 GLN A N 1
ATOM 1604 C CA . GLN A 1 205 ? 4.710 5.245 4.906 1.00 91.44 205 GLN A CA 1
ATOM 1605 C C . GLN A 1 205 ? 4.620 3.753 4.592 1.00 91.44 205 GLN A C 1
ATOM 1607 O O . GLN A 1 205 ? 5.215 2.934 5.286 1.00 91.44 205 GLN A O 1
ATOM 1612 N N . GLU A 1 206 ? 3.894 3.416 3.530 1.00 94.56 206 GLU A N 1
ATOM 1613 C CA . GLU A 1 206 ? 3.623 2.038 3.125 1.00 94.56 206 GLU A CA 1
ATOM 1614 C C . GLU A 1 206 ? 4.905 1.298 2.721 1.00 94.56 206 GLU A C 1
ATOM 1616 O O . GLU A 1 206 ? 5.107 0.161 3.147 1.00 94.56 206 GLU A O 1
ATOM 1621 N N . VAL A 1 207 ? 5.792 1.938 1.945 1.00 93.38 207 VAL A N 1
ATOM 1622 C CA . VAL A 1 207 ? 7.062 1.316 1.533 1.00 93.38 207 VAL A CA 1
ATOM 1623 C C . VAL A 1 207 ? 8.160 1.447 2.585 1.00 93.38 207 VAL A C 1
ATOM 1625 O O . VAL A 1 207 ? 8.899 0.490 2.780 1.00 93.38 207 VAL A O 1
ATOM 1628 N N . ALA A 1 208 ? 8.233 2.551 3.338 1.00 91.94 208 ALA A N 1
ATOM 1629 C CA . ALA A 1 208 ? 9.242 2.703 4.392 1.00 91.94 208 ALA A CA 1
ATOM 1630 C C . ALA A 1 208 ? 9.028 1.744 5.575 1.00 91.94 208 ALA A C 1
ATOM 1632 O O . ALA A 1 208 ? 9.986 1.346 6.235 1.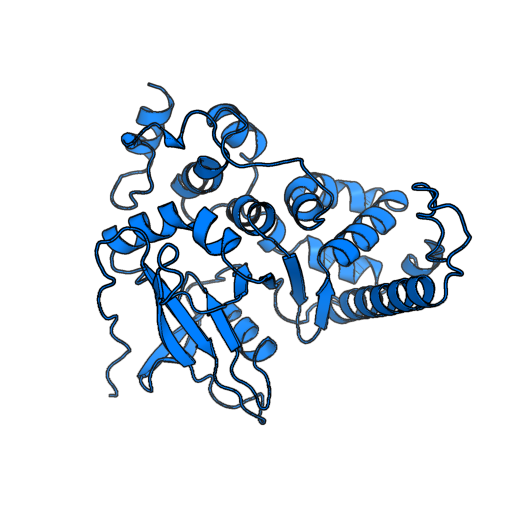00 91.94 208 ALA A O 1
ATOM 1633 N N . ALA A 1 209 ? 7.777 1.376 5.866 1.00 92.06 209 ALA A N 1
ATOM 1634 C CA . ALA A 1 209 ? 7.468 0.387 6.894 1.00 92.06 209 ALA A CA 1
ATOM 1635 C C . ALA A 1 209 ? 7.728 -1.058 6.426 1.00 92.06 209 ALA A C 1
ATOM 1637 O O . ALA A 1 209 ? 7.831 -1.959 7.261 1.00 92.06 209 ALA A O 1
ATOM 1638 N N . ALA A 1 210 ? 7.815 -1.300 5.115 1.00 93.38 210 ALA A N 1
ATOM 1639 C CA . ALA A 1 210 ? 7.833 -2.635 4.537 1.00 93.38 210 ALA A CA 1
ATOM 1640 C C . ALA A 1 210 ? 9.111 -3.415 4.880 1.00 93.38 210 ALA A C 1
ATOM 1642 O O . ALA A 1 210 ? 10.227 -2.931 4.717 1.00 93.38 210 ALA A O 1
ATOM 1643 N N . LYS A 1 211 ? 8.958 -4.693 5.246 1.00 91.75 211 LYS A N 1
ATOM 1644 C CA . LYS A 1 211 ? 10.089 -5.641 5.320 1.00 91.75 211 LYS A CA 1
ATOM 1645 C C . LYS A 1 211 ? 10.584 -6.065 3.935 1.00 91.75 211 LYS A C 1
ATOM 1647 O O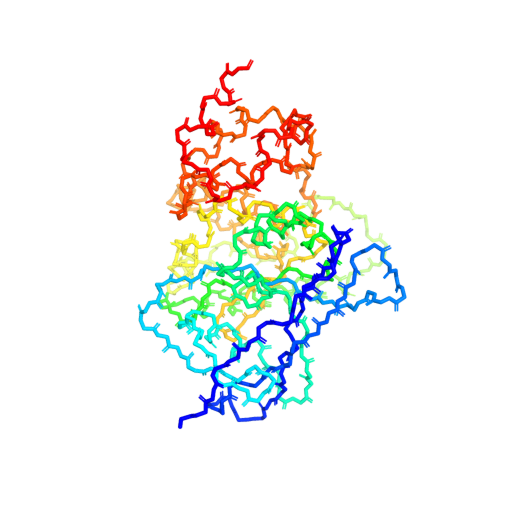 . LYS A 1 211 ? 11.747 -6.410 3.765 1.00 91.75 211 LYS A O 1
ATOM 1652 N N . ARG A 1 212 ? 9.663 -6.117 2.971 1.00 94.00 212 ARG A N 1
ATOM 1653 C CA . ARG A 1 212 ? 9.880 -6.548 1.588 1.00 94.00 212 ARG A CA 1
ATOM 1654 C C . ARG A 1 212 ? 8.817 -5.920 0.702 1.00 94.00 212 ARG A C 1
ATOM 1656 O O . ARG A 1 212 ? 7.638 -5.960 1.060 1.00 94.00 212 ARG A O 1
ATOM 1663 N N . VAL A 1 213 ? 9.211 -5.419 -0.463 1.00 96.00 213 VAL A N 1
ATOM 1664 C CA . VAL A 1 213 ? 8.301 -4.827 -1.449 1.00 96.00 213 VAL A CA 1
ATOM 1665 C C . VAL A 1 213 ? 8.288 -5.672 -2.719 1.00 96.00 213 VAL A C 1
ATOM 1667 O O . VAL A 1 213 ? 9.334 -6.114 -3.182 1.00 96.00 213 VAL A O 1
ATOM 1670 N N . VAL A 1 214 ? 7.105 -5.884 -3.290 1.00 96.00 214 VAL A N 1
ATOM 1671 C CA . VAL A 1 214 ? 6.926 -6.429 -4.643 1.00 96.00 214 VAL A CA 1
ATOM 1672 C C . VAL A 1 214 ? 6.123 -5.434 -5.454 1.00 96.00 214 VAL A C 1
ATOM 1674 O O . VAL A 1 214 ? 5.053 -5.007 -5.024 1.00 96.00 214 VAL A O 1
ATOM 1677 N N . VAL A 1 215 ? 6.609 -5.094 -6.641 1.00 96.50 215 VAL A N 1
ATOM 1678 C CA . VAL A 1 215 ? 5.912 -4.214 -7.576 1.00 96.50 215 VAL A CA 1
ATOM 1679 C C . VAL A 1 215 ? 5.126 -5.062 -8.564 1.00 96.50 215 VAL A C 1
ATOM 1681 O O . VAL A 1 215 ? 5.692 -5.868 -9.297 1.00 96.50 215 VAL A O 1
ATOM 1684 N N . ALA A 1 216 ? 3.811 -4.875 -8.589 1.00 96.19 216 ALA A N 1
ATOM 1685 C CA . ALA A 1 216 ? 2.873 -5.574 -9.451 1.00 96.19 216 ALA A CA 1
ATOM 1686 C C . ALA A 1 216 ? 2.214 -4.604 -10.442 1.00 96.19 216 ALA A C 1
ATOM 1688 O O . ALA A 1 216 ? 1.765 -3.511 -10.084 1.00 96.19 216 ALA A O 1
ATOM 1689 N N . CYS A 1 217 ? 2.122 -5.021 -11.700 1.00 95.25 217 CYS A N 1
ATOM 1690 C CA . CYS A 1 217 ? 1.413 -4.303 -12.752 1.00 95.25 217 CYS A CA 1
ATOM 1691 C C . CYS A 1 217 ? 0.891 -5.316 -13.767 1.00 95.25 217 CYS A C 1
ATOM 1693 O O . CYS A 1 217 ? 1.676 -6.042 -14.380 1.00 95.25 217 CYS A O 1
ATOM 1695 N N . GLY A 1 218 ? -0.427 -5.354 -13.963 1.00 92.19 218 GLY A N 1
ATOM 1696 C CA . GLY A 1 218 ? -1.024 -6.410 -14.775 1.00 92.19 218 GLY A CA 1
ATOM 1697 C C . GLY A 1 218 ? -0.813 -7.789 -14.166 1.00 92.19 218 GLY A C 1
ATOM 1698 O O . GLY A 1 218 ? -0.960 -7.952 -12.959 1.00 92.19 218 GLY A O 1
ATOM 1699 N N . SER A 1 219 ? -0.430 -8.769 -14.984 1.00 87.75 219 SER A N 1
ATOM 1700 C CA . SER A 1 219 ? -0.063 -10.106 -14.493 1.00 87.75 219 SER A CA 1
ATOM 1701 C C . SER A 1 219 ? 1.415 -10.246 -14.114 1.00 87.75 219 SER A C 1
ATOM 1703 O O . SER A 1 219 ? 1.845 -11.335 -13.746 1.00 87.75 219 SER A O 1
ATOM 1705 N N . SER A 1 220 ? 2.208 -9.177 -14.227 1.00 91.00 220 SER A N 1
ATOM 1706 C CA . SER A 1 220 ? 3.651 -9.212 -13.974 1.00 91.00 220 SER A CA 1
ATOM 1707 C C . SER A 1 220 ? 4.003 -8.664 -12.593 1.00 91.00 220 SER A C 1
ATOM 1709 O O . SER A 1 220 ? 3.406 -7.691 -12.120 1.00 91.00 220 SER A O 1
ATOM 1711 N N . THR A 1 221 ? 5.026 -9.252 -11.975 1.00 93.44 221 THR A N 1
ATOM 1712 C CA . THR A 1 221 ? 5.582 -8.825 -10.686 1.00 93.44 221 THR A CA 1
ATOM 1713 C C . THR A 1 221 ? 7.102 -8.763 -10.745 1.00 93.44 221 THR A C 1
ATOM 1715 O O . THR A 1 221 ? 7.706 -9.598 -11.412 1.00 93.44 221 THR A O 1
ATOM 1718 N N . VAL A 1 222 ? 7.700 -7.815 -10.024 1.00 92.38 222 VAL A N 1
ATOM 1719 C CA . VAL A 1 222 ? 9.156 -7.623 -9.900 1.00 92.38 222 VAL A CA 1
ATOM 1720 C C . VAL A 1 222 ? 9.490 -7.318 -8.437 1.00 92.38 222 VAL A C 1
ATOM 1722 O O . VAL A 1 222 ? 8.711 -6.632 -7.764 1.00 92.38 222 VAL A O 1
ATOM 1725 N N . ASP A 1 223 ? 10.618 -7.815 -7.927 1.00 92.81 223 ASP A N 1
ATOM 1726 C CA . ASP A 1 223 ? 11.120 -7.424 -6.601 1.00 92.81 223 ASP A CA 1
ATOM 1727 C C . ASP A 1 223 ? 11.366 -5.905 -6.511 1.00 92.81 223 ASP A C 1
ATOM 1729 O O . ASP A 1 223 ? 11.822 -5.269 -7.461 1.00 92.81 223 ASP A O 1
ATOM 1733 N N . GLY A 1 224 ? 11.054 -5.294 -5.364 1.00 91.75 224 GLY A N 1
ATOM 1734 C CA . GLY A 1 224 ? 11.193 -3.849 -5.172 1.00 91.75 224 GLY A CA 1
ATOM 1735 C C . GLY A 1 224 ? 12.625 -3.340 -5.363 1.00 91.75 224 GLY A C 1
ATOM 1736 O O . GLY A 1 224 ? 12.821 -2.292 -5.980 1.00 91.75 224 GLY A O 1
ATOM 1737 N N . GLY A 1 225 ? 13.630 -4.091 -4.907 1.00 87.88 225 GLY A N 1
ATOM 1738 C CA . GLY A 1 225 ? 15.036 -3.728 -5.071 1.00 87.88 225 GLY A CA 1
ATOM 1739 C C . GLY A 1 225 ? 15.496 -3.837 -6.525 1.00 87.88 225 GLY A C 1
ATOM 1740 O O . GLY A 1 225 ? 16.193 -2.948 -7.017 1.00 87.88 225 GLY A O 1
ATOM 1741 N N . ASP A 1 226 ? 15.075 -4.885 -7.238 1.00 86.06 226 ASP A N 1
ATOM 1742 C CA . ASP A 1 226 ? 15.325 -5.028 -8.680 1.00 86.06 226 ASP A CA 1
ATOM 1743 C C . ASP A 1 226 ? 14.651 -3.914 -9.488 1.00 86.06 226 ASP A C 1
ATOM 1745 O O . ASP A 1 226 ? 15.296 -3.263 -10.313 1.00 86.06 226 ASP A O 1
ATOM 1749 N N . PHE A 1 227 ? 13.389 -3.608 -9.180 1.00 88.75 227 PHE A N 1
ATOM 1750 C CA . PHE A 1 227 ? 12.650 -2.504 -9.790 1.00 88.75 227 PHE A CA 1
ATOM 1751 C C . PHE A 1 227 ? 13.386 -1.161 -9.615 1.00 88.75 227 PHE A C 1
ATOM 1753 O O . PHE A 1 227 ? 13.511 -0.385 -10.567 1.00 88.75 227 PHE A O 1
ATOM 1760 N N . CYS A 1 228 ? 13.939 -0.902 -8.425 1.00 86.56 228 CYS A N 1
ATOM 1761 C CA . CYS A 1 228 ? 14.751 0.288 -8.155 1.00 86.56 228 CYS A CA 1
ATOM 1762 C C . CYS A 1 228 ? 16.035 0.334 -8.972 1.00 86.56 228 CYS A C 1
ATOM 1764 O O . CYS A 1 228 ? 16.345 1.376 -9.556 1.00 86.56 228 CYS A O 1
ATOM 1766 N N . ARG A 1 229 ? 16.782 -0.775 -9.012 1.00 81.75 229 ARG A N 1
ATOM 1767 C CA . ARG A 1 229 ? 18.037 -0.868 -9.768 1.00 81.75 229 ARG A CA 1
ATOM 1768 C C . ARG A 1 229 ? 17.815 -0.568 -11.242 1.00 81.75 229 ARG A C 1
ATOM 1770 O O . ARG A 1 229 ? 18.543 0.250 -11.801 1.00 81.75 229 ARG A O 1
ATOM 1777 N N . GLU A 1 230 ? 16.781 -1.151 -11.842 1.00 79.94 230 GLU A N 1
ATOM 1778 C CA . GLU A 1 230 ? 16.448 -0.907 -13.247 1.00 79.94 230 GLU A CA 1
ATOM 1779 C C . GLU A 1 230 ? 16.096 0.562 -13.499 1.00 79.94 230 GLU A C 1
ATOM 1781 O O . GLU A 1 230 ? 16.625 1.192 -14.417 1.00 79.94 230 GLU A O 1
ATOM 1786 N N . ILE A 1 231 ? 15.270 1.163 -12.642 1.00 81.94 231 ILE A N 1
ATOM 1787 C CA . ILE A 1 231 ? 14.897 2.575 -12.767 1.00 81.94 231 ILE A CA 1
ATOM 1788 C C . ILE A 1 231 ? 16.107 3.508 -12.637 1.00 81.94 231 ILE A C 1
ATOM 1790 O O . ILE A 1 231 ? 16.268 4.427 -13.446 1.00 81.94 231 ILE A O 1
ATOM 1794 N N . LEU A 1 232 ? 16.952 3.304 -11.624 1.00 77.81 232 LEU A N 1
ATOM 1795 C CA . LEU A 1 232 ? 18.142 4.129 -11.399 1.00 77.81 232 LEU A CA 1
ATOM 1796 C C . LEU A 1 232 ? 19.178 3.934 -12.515 1.00 77.81 232 LEU A C 1
ATOM 1798 O O . LEU A 1 232 ? 19.821 4.901 -12.938 1.00 77.81 232 LEU A O 1
ATOM 1802 N N . GLY A 1 233 ? 19.276 2.717 -13.053 1.00 73.75 233 GLY A N 1
ATOM 1803 C CA . GLY A 1 233 ? 20.033 2.418 -14.262 1.00 73.75 233 GLY A CA 1
ATOM 1804 C C . GLY A 1 233 ? 19.550 3.267 -15.435 1.00 73.75 233 GLY A C 1
ATOM 1805 O O . GLY A 1 233 ? 20.327 4.044 -15.981 1.00 73.75 233 GLY A O 1
ATOM 1806 N N . VAL A 1 234 ? 18.254 3.221 -15.766 1.00 71.25 234 VAL A N 1
ATOM 1807 C CA . VAL A 1 234 ? 17.662 4.004 -16.872 1.00 71.25 234 VAL A CA 1
ATOM 1808 C C . VAL A 1 234 ? 17.869 5.518 -16.694 1.00 71.25 234 VAL A C 1
ATOM 1810 O O . VAL A 1 234 ? 18.147 6.229 -17.664 1.00 71.25 234 VAL A O 1
ATOM 1813 N N . ALA A 1 235 ? 17.785 6.025 -15.460 1.00 69.31 235 ALA A N 1
ATOM 1814 C CA . ALA A 1 235 ? 17.999 7.439 -15.128 1.00 69.31 235 ALA A CA 1
ATOM 1815 C C . ALA A 1 235 ? 19.375 7.975 -15.518 1.00 69.31 235 ALA A C 1
ATOM 1817 O O . ALA A 1 235 ? 19.503 9.136 -15.921 1.00 69.31 235 ALA A O 1
ATOM 1818 N N . SER A 1 236 ? 20.388 7.119 -15.414 1.00 67.88 236 SER A N 1
ATOM 1819 C CA . SER A 1 236 ? 21.784 7.471 -15.670 1.00 67.88 236 SER A CA 1
ATOM 1820 C C . SER A 1 236 ? 22.047 7.796 -17.145 1.00 67.88 236 SER A C 1
ATOM 1822 O O . SER A 1 236 ? 23.046 8.435 -17.460 1.00 67.88 236 SER A O 1
ATOM 1824 N N . PHE A 1 237 ? 21.124 7.432 -18.044 1.00 63.12 237 PHE A N 1
ATOM 1825 C CA . PHE A 1 237 ? 21.283 7.581 -19.494 1.00 63.12 237 PHE A CA 1
ATOM 1826 C C . PHE A 1 237 ? 20.219 8.474 -20.152 1.00 63.12 237 PHE A C 1
ATOM 1828 O O . PHE A 1 237 ? 20.287 8.721 -21.353 1.00 63.12 237 PHE A O 1
ATOM 1835 N N . SER A 1 238 ? 19.227 8.979 -19.402 1.00 66.62 238 SER A N 1
ATOM 1836 C CA . SER A 1 238 ? 18.143 9.796 -19.968 1.00 66.62 238 SER A CA 1
ATOM 1837 C C . SER A 1 238 ? 17.783 11.011 -19.110 1.00 66.62 238 SER A C 1
ATOM 1839 O O . SER A 1 238 ? 17.115 10.921 -18.078 1.00 66.62 238 SER A O 1
ATOM 1841 N N . THR A 1 239 ? 18.137 12.205 -19.591 1.00 68.38 239 THR A N 1
ATOM 1842 C CA . THR A 1 239 ? 17.823 13.484 -18.929 1.00 68.38 239 THR A CA 1
ATOM 1843 C C . THR A 1 239 ? 16.317 13.731 -18.775 1.00 68.38 239 THR A C 1
ATOM 1845 O O . THR A 1 239 ? 15.887 14.291 -17.766 1.00 68.38 239 THR A O 1
ATOM 1848 N N . SER A 1 240 ? 15.490 13.283 -19.726 1.00 66.62 240 SER A N 1
ATOM 1849 C CA . SER A 1 240 ? 14.024 13.380 -19.615 1.00 66.62 240 SER A CA 1
ATOM 1850 C C . SER A 1 240 ? 13.483 12.546 -18.450 1.00 66.62 240 SER A C 1
ATOM 1852 O O . SER A 1 240 ? 12.559 12.969 -17.756 1.00 66.62 240 SER A O 1
ATOM 1854 N N . PHE A 1 241 ? 14.105 11.397 -18.187 1.00 70.81 241 PHE A N 1
ATOM 1855 C CA . PHE A 1 241 ? 13.740 10.498 -17.098 1.00 70.81 241 PHE A CA 1
ATOM 1856 C C . PHE A 1 241 ? 14.110 11.075 -15.724 1.00 70.81 241 PHE A C 1
ATOM 1858 O O . PHE A 1 241 ? 13.344 10.952 -14.769 1.00 70.81 241 PHE A O 1
ATOM 1865 N N . ASN A 1 242 ? 15.212 11.830 -15.650 1.00 72.19 242 ASN A N 1
ATOM 1866 C CA . ASN A 1 242 ? 15.636 12.517 -14.428 1.00 72.19 242 ASN A CA 1
ATOM 1867 C C . ASN A 1 242 ? 14.589 13.500 -13.880 1.00 72.19 242 ASN A C 1
ATOM 1869 O O . ASN A 1 242 ? 14.490 13.665 -12.665 1.00 72.19 242 ASN A O 1
ATOM 1873 N N . LYS A 1 243 ? 13.779 14.144 -14.734 1.00 79.06 243 LYS A N 1
ATOM 1874 C CA . LYS A 1 243 ? 12.715 15.054 -14.266 1.00 79.06 243 LYS A CA 1
ATOM 1875 C C . LYS A 1 243 ? 11.599 14.307 -13.537 1.00 79.06 243 LYS A C 1
ATOM 1877 O O . LYS A 1 243 ? 11.225 14.713 -12.440 1.00 79.06 243 LYS A O 1
ATOM 1882 N N . ILE A 1 244 ? 11.093 13.226 -14.136 1.00 80.38 244 ILE A N 1
ATOM 1883 C CA . ILE A 1 244 ? 10.052 12.381 -13.533 1.00 80.38 244 ILE A CA 1
ATOM 1884 C C . ILE A 1 244 ? 10.592 11.778 -12.238 1.00 80.38 244 ILE A C 1
ATOM 1886 O O . ILE A 1 244 ? 9.967 11.918 -11.189 1.00 80.38 244 ILE A O 1
ATOM 1890 N N . LEU A 1 245 ? 11.798 11.207 -12.291 1.00 80.94 245 LEU A N 1
ATOM 1891 C CA . LEU A 1 245 ? 12.400 10.564 -11.133 1.00 80.94 245 LEU A CA 1
ATOM 1892 C C . LEU A 1 245 ? 12.634 11.496 -9.966 1.00 80.94 245 LEU A C 1
ATOM 1894 O O . LEU A 1 245 ? 12.319 11.114 -8.852 1.00 80.94 245 LEU A O 1
ATOM 1898 N N . ARG A 1 246 ? 13.123 12.720 -10.181 1.00 82.75 246 ARG A N 1
ATOM 1899 C CA . ARG A 1 246 ? 13.313 13.679 -9.080 1.00 82.75 246 ARG A CA 1
ATOM 1900 C C . ARG A 1 246 ? 12.043 13.890 -8.258 1.00 82.75 246 ARG A C 1
ATOM 1902 O O . ARG A 1 246 ? 12.147 14.079 -7.053 1.00 82.75 246 ARG A O 1
ATOM 1909 N N . LYS A 1 247 ? 10.865 13.830 -8.889 1.00 84.06 247 LYS A N 1
ATOM 1910 C CA . LYS A 1 247 ? 9.580 14.005 -8.205 1.00 84.06 247 LYS A CA 1
ATOM 1911 C C . LYS A 1 247 ? 9.199 12.795 -7.344 1.00 84.06 247 LYS A C 1
ATOM 1913 O O . LYS A 1 247 ? 8.613 12.976 -6.286 1.00 84.06 247 LYS A O 1
ATOM 1918 N N . ILE A 1 248 ? 9.535 11.587 -7.793 1.00 87.31 248 ILE A N 1
ATOM 1919 C CA . ILE A 1 248 ? 9.089 10.321 -7.182 1.00 87.31 248 ILE A CA 1
ATOM 1920 C C . ILE A 1 248 ? 10.215 9.555 -6.473 1.00 87.31 248 ILE A C 1
ATOM 1922 O O . ILE A 1 248 ? 10.000 8.463 -5.951 1.00 87.31 248 ILE A O 1
ATOM 1926 N N . ARG A 1 249 ? 11.427 10.123 -6.463 1.00 86.94 249 ARG A N 1
ATOM 1927 C CA . ARG A 1 249 ? 12.655 9.508 -5.955 1.00 86.94 249 ARG A CA 1
ATOM 1928 C C . ARG A 1 249 ? 12.504 8.961 -4.533 1.00 86.94 249 ARG A C 1
ATOM 1930 O O . ARG A 1 249 ? 12.940 7.831 -4.351 1.00 86.94 249 ARG A O 1
ATOM 1937 N N . PRO A 1 250 ? 11.874 9.668 -3.571 1.00 87.69 250 PRO A N 1
ATOM 1938 C CA . PRO A 1 250 ? 11.637 9.112 -2.241 1.00 87.69 250 PRO A CA 1
ATOM 1939 C C . PRO A 1 250 ? 10.908 7.763 -2.271 1.00 87.69 250 PRO A C 1
ATOM 1941 O O . PRO A 1 250 ? 11.412 6.797 -1.713 1.00 87.69 250 PRO A O 1
ATOM 1944 N N . ALA A 1 251 ? 9.783 7.652 -2.989 1.00 88.00 251 ALA A N 1
ATOM 1945 C CA . ALA A 1 251 ? 9.035 6.394 -3.067 1.00 88.00 251 ALA A CA 1
ATOM 1946 C C . ALA A 1 251 ? 9.819 5.288 -3.773 1.00 88.00 251 ALA A C 1
ATOM 1948 O O . ALA A 1 251 ? 9.746 4.147 -3.339 1.00 88.00 251 ALA A O 1
ATOM 1949 N N . VAL A 1 252 ? 10.571 5.611 -4.834 1.00 86.94 252 VAL A N 1
ATOM 1950 C CA . VAL A 1 252 ? 11.424 4.623 -5.512 1.00 86.94 252 VAL A CA 1
ATOM 1951 C C . VAL A 1 252 ? 12.507 4.137 -4.552 1.00 86.94 252 VAL A C 1
ATOM 1953 O O . VAL A 1 252 ? 12.578 2.953 -4.283 1.00 86.94 252 VAL A O 1
ATOM 1956 N N . GLN A 1 253 ? 13.303 5.029 -3.961 1.00 84.50 253 GLN A N 1
ATOM 1957 C CA . GLN A 1 253 ? 14.413 4.622 -3.093 1.00 84.50 253 GLN A CA 1
ATOM 1958 C C . GLN A 1 253 ? 13.952 3.830 -1.865 1.00 84.50 253 GLN A C 1
ATOM 1960 O O . GLN A 1 253 ? 14.640 2.901 -1.469 1.00 84.50 253 GLN A O 1
ATOM 1965 N N . LEU A 1 254 ? 12.783 4.138 -1.301 1.00 85.44 254 LEU A N 1
ATOM 1966 C CA . LEU A 1 254 ? 12.231 3.404 -0.158 1.00 85.44 254 LEU A CA 1
ATOM 1967 C C . LEU A 1 254 ? 11.765 1.976 -0.488 1.00 85.44 254 LEU A C 1
ATOM 1969 O O . LEU A 1 254 ? 11.530 1.203 0.434 1.00 85.44 254 LEU A O 1
ATOM 1973 N N . MET A 1 255 ? 11.632 1.599 -1.765 1.00 85.56 255 MET A N 1
ATOM 1974 C CA . MET A 1 255 ? 11.398 0.194 -2.136 1.00 85.56 255 MET A CA 1
ATOM 1975 C C . MET A 1 255 ? 12.675 -0.652 -2.058 1.00 85.56 255 MET A C 1
ATOM 1977 O O . MET A 1 255 ? 12.584 -1.878 -1.992 1.00 85.56 255 MET A O 1
ATOM 1981 N N . ASP A 1 256 ? 13.853 -0.024 -2.095 1.00 80.25 256 ASP A N 1
ATOM 1982 C CA . ASP A 1 256 ? 15.128 -0.711 -1.934 1.00 80.25 256 ASP A CA 1
ATOM 1983 C C . ASP A 1 256 ? 15.404 -0.924 -0.442 1.00 80.25 256 ASP A C 1
ATOM 1985 O O . ASP A 1 256 ? 15.659 0.019 0.302 1.00 80.25 256 ASP A O 1
ATOM 1989 N N . SER A 1 257 ? 15.399 -2.182 0.001 1.00 69.25 257 SER A N 1
ATOM 1990 C CA . SER A 1 257 ? 15.645 -2.538 1.404 1.00 69.25 257 SER A CA 1
ATOM 1991 C C . SER A 1 257 ? 17.027 -2.122 1.924 1.00 69.25 257 SER A C 1
ATOM 1993 O O . SER A 1 257 ? 17.242 -2.109 3.134 1.00 69.25 257 SER A O 1
ATOM 1995 N N . SER A 1 258 ? 17.983 -1.823 1.035 1.00 64.25 258 SER A N 1
ATOM 1996 C CA . SER A 1 258 ? 19.300 -1.300 1.419 1.00 64.25 258 SER A CA 1
ATOM 1997 C C . SER A 1 258 ? 19.289 0.202 1.735 1.00 64.25 258 SER A C 1
ATOM 1999 O O . SER A 1 258 ? 20.242 0.714 2.324 1.00 64.25 258 SER A O 1
ATOM 2001 N N . TYR A 1 259 ? 18.220 0.916 1.374 1.00 69.88 259 TYR A N 1
ATOM 2002 C CA . TYR A 1 259 ? 18.086 2.352 1.575 1.00 69.88 259 TYR A CA 1
ATOM 2003 C C . TYR A 1 259 ? 17.507 2.688 2.958 1.00 69.88 259 TYR A C 1
ATOM 2005 O O . TYR A 1 259 ? 16.417 2.258 3.323 1.00 69.88 259 TYR A O 1
ATOM 2013 N N . SER A 1 260 ? 18.219 3.525 3.717 1.00 64.88 260 SER A N 1
ATOM 2014 C CA . SER A 1 260 ? 17.889 3.903 5.102 1.00 64.88 260 SER A CA 1
ATOM 2015 C C . SER A 1 260 ? 17.450 5.373 5.241 1.00 64.88 260 SER A C 1
ATOM 2017 O O . SER A 1 260 ? 17.780 6.042 6.217 1.00 64.88 260 SER A O 1
ATOM 2019 N N . GLY A 1 261 ? 16.814 5.944 4.212 1.00 66.38 261 GLY A N 1
ATOM 2020 C CA . GLY A 1 261 ? 16.584 7.395 4.147 1.00 66.38 261 GLY A CA 1
ATOM 2021 C C . GLY A 1 261 ? 15.372 7.921 4.917 1.00 66.38 261 GLY A C 1
ATOM 2022 O O . GLY A 1 261 ? 15.280 9.129 5.112 1.00 66.38 261 GLY A O 1
ATOM 2023 N N . LEU A 1 262 ? 14.438 7.057 5.332 1.00 74.50 262 LEU A N 1
ATOM 2024 C CA . LEU A 1 262 ? 13.245 7.478 6.068 1.00 74.50 262 LEU A CA 1
ATOM 2025 C C . LEU A 1 262 ? 12.855 6.428 7.115 1.00 74.50 262 LEU A C 1
ATOM 2027 O O . LEU A 1 262 ? 12.398 5.339 6.769 1.00 74.50 262 LEU A O 1
ATOM 2031 N N . HIS A 1 263 ? 13.013 6.761 8.397 1.00 76.69 263 HIS A N 1
ATOM 2032 C CA . HIS A 1 263 ? 12.613 5.898 9.510 1.00 76.69 263 HIS A CA 1
ATOM 2033 C C . HIS A 1 263 ? 11.601 6.571 10.443 1.00 76.69 263 HIS A C 1
ATOM 2035 O O . HIS A 1 263 ? 11.412 7.788 10.431 1.00 76.69 263 HIS A O 1
ATOM 2041 N N . ARG A 1 264 ? 10.942 5.748 11.269 1.00 80.69 264 ARG A N 1
ATOM 2042 C CA . ARG A 1 264 ? 9.977 6.197 12.280 1.00 80.69 264 ARG A CA 1
ATOM 2043 C C . ARG A 1 264 ? 10.640 7.202 13.232 1.00 80.69 264 ARG A C 1
ATOM 2045 O O . ARG A 1 264 ? 11.703 6.906 13.772 1.00 80.69 264 ARG A O 1
ATOM 2052 N N . GLY A 1 265 ? 9.988 8.337 13.471 1.00 80.25 265 GLY A N 1
ATOM 2053 C CA . GLY A 1 265 ? 10.394 9.302 14.497 1.00 80.25 265 GLY A CA 1
ATOM 2054 C C . GLY A 1 265 ? 11.694 10.079 14.256 1.00 80.25 265 GLY A C 1
ATOM 2055 O O . GLY A 1 265 ? 12.337 10.450 15.232 1.00 80.25 265 GLY A O 1
ATOM 2056 N N . GLN A 1 266 ? 12.119 10.297 13.008 1.00 81.31 266 GLN A N 1
ATOM 2057 C CA . GLN A 1 266 ? 13.425 10.906 12.713 1.00 81.31 266 GLN A CA 1
ATOM 2058 C C . GLN A 1 266 ? 13.416 12.416 12.482 1.00 81.31 266 GLN A C 1
ATOM 2060 O O . GLN A 1 266 ? 14.388 13.073 12.843 1.00 81.31 266 GLN A O 1
ATOM 2065 N N . LEU A 1 267 ? 12.378 12.954 11.842 1.00 86.81 267 LEU A N 1
ATOM 2066 C CA . LEU A 1 267 ? 12.364 14.345 11.376 1.00 86.81 267 LEU A CA 1
ATOM 2067 C C . LEU A 1 267 ? 11.230 15.127 12.041 1.00 86.81 267 LEU A C 1
ATOM 2069 O O . LEU A 1 267 ? 10.186 14.538 12.307 1.00 86.81 267 LEU A O 1
ATOM 2073 N N . PRO A 1 268 ? 11.367 16.437 12.280 1.00 91.06 268 PRO A N 1
ATOM 2074 C CA . PRO A 1 268 ? 10.245 17.259 12.718 1.00 91.06 268 PRO A CA 1
ATOM 2075 C C . PRO A 1 268 ? 9.082 17.194 11.721 1.00 91.06 268 PRO A C 1
ATOM 2077 O O . PRO A 1 268 ? 9.285 17.183 10.502 1.00 91.06 268 PRO A O 1
ATOM 2080 N N . LEU A 1 269 ? 7.845 17.184 12.220 1.00 91.69 269 LEU A N 1
ATOM 2081 C CA . LEU A 1 269 ? 6.651 17.086 11.377 1.00 91.69 269 LEU A CA 1
ATOM 2082 C C . LEU A 1 269 ? 6.581 18.211 10.336 1.00 91.69 269 LEU A C 1
ATOM 2084 O O . LEU A 1 269 ? 6.195 17.967 9.192 1.00 91.69 269 LEU A O 1
ATOM 2088 N N . LEU A 1 270 ? 6.976 19.430 10.710 1.00 90.75 270 LEU A N 1
ATOM 2089 C CA . LEU A 1 270 ? 6.955 20.573 9.800 1.00 90.75 270 LEU A CA 1
ATOM 2090 C C . LEU A 1 270 ? 7.921 20.382 8.620 1.00 90.75 270 LEU A C 1
ATOM 2092 O O . LEU A 1 270 ? 7.535 20.618 7.477 1.00 90.75 270 LEU A O 1
ATOM 2096 N N . GLU A 1 271 ? 9.128 19.869 8.870 1.00 91.56 271 GLU A N 1
ATOM 2097 C CA . GLU A 1 271 ? 10.116 19.576 7.823 1.00 91.56 271 GLU A CA 1
ATOM 2098 C C . GLU A 1 271 ? 9.602 18.500 6.856 1.00 91.56 271 GLU A C 1
ATOM 2100 O O . GLU A 1 271 ? 9.740 18.623 5.636 1.00 91.56 271 GLU A O 1
ATOM 2105 N N . LEU A 1 272 ? 8.942 17.465 7.383 1.00 92.19 272 LEU A N 1
ATOM 2106 C CA . LEU A 1 272 ? 8.298 16.432 6.571 1.00 92.19 272 LEU A CA 1
ATOM 2107 C C . LEU A 1 272 ? 7.188 17.025 5.692 1.00 92.19 272 LEU A C 1
ATOM 2109 O O . LEU A 1 272 ? 7.132 16.737 4.493 1.00 92.19 272 LEU A O 1
ATOM 2113 N N . ILE A 1 273 ? 6.321 17.871 6.258 1.00 92.75 273 ILE A N 1
ATOM 2114 C CA . ILE A 1 273 ? 5.242 18.532 5.512 1.00 92.75 273 ILE A CA 1
ATOM 2115 C C . ILE A 1 273 ? 5.822 19.405 4.398 1.00 92.75 273 ILE A C 1
ATOM 2117 O O . ILE A 1 273 ? 5.340 19.335 3.268 1.00 92.75 273 ILE A O 1
ATOM 2121 N N . GLU A 1 274 ? 6.860 20.194 4.677 1.00 92.19 274 GLU A N 1
ATOM 2122 C CA . GLU A 1 274 ? 7.522 21.037 3.678 1.00 92.19 274 GLU A CA 1
ATOM 2123 C C . GLU A 1 274 ? 8.171 20.209 2.564 1.00 92.19 274 GLU A C 1
ATOM 2125 O O . GLU A 1 274 ? 7.972 20.502 1.378 1.00 92.19 274 GLU A O 1
ATOM 2130 N N . THR A 1 275 ? 8.874 19.138 2.935 1.00 91.00 275 THR A N 1
ATOM 2131 C CA . THR A 1 275 ? 9.562 18.223 2.014 1.00 91.00 275 THR A CA 1
ATOM 2132 C C . THR A 1 275 ? 8.576 17.517 1.082 1.00 91.00 275 THR A C 1
ATOM 2134 O O . THR A 1 275 ? 8.787 17.455 -0.133 1.00 91.00 275 THR A O 1
ATOM 2137 N N . TYR A 1 276 ? 7.454 17.031 1.620 1.00 92.19 276 TYR A N 1
ATOM 2138 C CA . TYR A 1 276 ? 6.466 16.229 0.891 1.00 92.19 276 TYR A CA 1
ATOM 2139 C C . TYR A 1 276 ? 5.204 17.019 0.489 1.00 92.19 276 TYR A C 1
ATOM 2141 O O . TYR A 1 276 ? 4.193 16.453 0.051 1.00 92.19 276 TYR A O 1
ATOM 2149 N N . ARG A 1 277 ? 5.251 18.358 0.537 1.00 92.25 277 ARG A N 1
ATOM 2150 C CA . ARG A 1 277 ? 4.107 19.240 0.229 1.00 92.25 277 ARG A CA 1
ATOM 2151 C C . ARG A 1 277 ? 3.524 19.058 -1.171 1.00 92.25 277 ARG A C 1
ATOM 2153 O O . ARG A 1 277 ? 2.340 19.310 -1.367 1.00 92.25 277 ARG A O 1
ATOM 2160 N N . SER A 1 278 ? 4.326 18.614 -2.138 1.00 91.88 278 SER A N 1
ATOM 2161 C CA . SER A 1 278 ? 3.928 18.417 -3.541 1.00 91.88 278 SER A CA 1
ATOM 2162 C C . SER A 1 278 ? 3.361 17.027 -3.848 1.00 91.88 278 SER A C 1
ATOM 2164 O O . SER A 1 278 ? 2.953 16.782 -4.983 1.00 91.88 278 SER A O 1
ATOM 2166 N N . TRP A 1 279 ? 3.345 16.123 -2.865 1.00 94.00 279 TRP A N 1
ATOM 2167 C CA . TRP A 1 279 ? 2.766 14.785 -3.001 1.00 94.00 279 TRP A CA 1
ATOM 2168 C C . TRP A 1 279 ? 1.234 14.859 -2.988 1.00 94.00 279 TRP A C 1
ATOM 2170 O O . TRP A 1 279 ? 0.657 15.787 -2.450 1.00 94.00 279 TRP A O 1
ATOM 2180 N N . ASP A 1 280 ? 0.516 13.931 -3.584 1.00 94.44 280 ASP A N 1
ATOM 2181 C CA . ASP A 1 280 ? -0.936 13.993 -3.663 1.00 94.44 280 ASP A CA 1
ATOM 2182 C C . ASP A 1 280 ? -1.578 13.372 -2.419 1.00 94.44 280 ASP A C 1
ATOM 2184 O O . ASP A 1 280 ? -1.129 12.350 -1.894 1.00 94.44 280 ASP A O 1
ATOM 2188 N N . ALA A 1 281 ? -2.676 13.975 -1.974 1.00 92.88 281 ALA A N 1
ATOM 2189 C CA . ALA A 1 281 ? -3.534 13.469 -0.913 1.00 92.88 281 ALA A CA 1
ATOM 2190 C C . ALA A 1 281 ? -4.995 13.707 -1.314 1.00 92.88 281 ALA A C 1
ATOM 2192 O O . ALA A 1 281 ? -5.318 14.767 -1.847 1.00 92.88 281 ALA A O 1
ATOM 2193 N N . THR A 1 282 ? -5.875 12.726 -1.094 1.00 89.69 282 THR A N 1
ATOM 2194 C CA . THR A 1 282 ? -7.306 12.885 -1.414 1.00 89.69 282 THR A CA 1
ATOM 2195 C C . THR A 1 282 ? -7.978 13.821 -0.416 1.00 89.69 282 THR A C 1
ATOM 2197 O O . THR A 1 282 ? -8.716 14.717 -0.816 1.00 89.69 282 THR A O 1
ATOM 2200 N N . LYS A 1 283 ? -7.711 13.632 0.882 1.00 90.62 283 LYS A N 1
ATOM 2201 C CA . LYS A 1 283 ? -8.125 14.558 1.937 1.00 90.62 283 LYS A CA 1
ATOM 2202 C C . LYS A 1 283 ? -6.927 15.411 2.337 1.00 90.62 283 LYS A C 1
ATOM 2204 O O . LYS A 1 283 ? -5.828 14.893 2.495 1.00 90.62 283 LYS A O 1
ATOM 2209 N N . ALA A 1 284 ? -7.141 16.706 2.558 1.00 90.81 284 ALA A N 1
ATOM 2210 C CA . ALA A 1 284 ? -6.061 17.614 2.950 1.00 90.81 284 ALA A CA 1
ATOM 2211 C C . ALA A 1 284 ? -5.357 17.172 4.249 1.00 90.81 284 ALA A C 1
ATOM 2213 O O . ALA A 1 284 ? -4.137 17.256 4.333 1.00 90.81 284 ALA A O 1
ATOM 2214 N N . VAL A 1 285 ? -6.104 16.630 5.221 1.00 93.06 285 VAL A N 1
ATOM 2215 C CA . VAL A 1 285 ? -5.563 16.138 6.506 1.00 93.06 285 VAL A CA 1
ATOM 2216 C C . VAL A 1 285 ? -4.577 14.976 6.351 1.00 93.06 285 VAL A C 1
ATOM 2218 O O . VAL A 1 285 ? -3.665 14.832 7.161 1.00 93.06 285 VAL A O 1
ATOM 2221 N N . ASP A 1 286 ? -4.681 14.193 5.271 1.00 93.81 286 ASP A N 1
ATOM 2222 C CA . ASP A 1 286 ? -3.773 13.069 5.020 1.00 93.81 286 ASP A CA 1
ATOM 2223 C C . ASP A 1 286 ? -2.337 13.541 4.754 1.00 93.81 286 ASP A C 1
ATOM 2225 O O . ASP A 1 286 ? -1.398 12.773 4.940 1.00 93.81 286 ASP A O 1
ATOM 2229 N N . LYS A 1 287 ? -2.137 14.812 4.376 1.00 92.50 287 LYS A N 1
ATOM 2230 C CA . LYS A 1 287 ? -0.804 15.435 4.299 1.00 92.50 287 LYS A CA 1
ATOM 2231 C C . LYS A 1 287 ? -0.061 15.456 5.622 1.00 92.50 287 LYS A C 1
ATOM 2233 O O . LYS A 1 287 ? 1.158 15.540 5.616 1.00 92.50 287 LYS A O 1
ATOM 2238 N N . VAL A 1 288 ? -0.802 15.408 6.720 1.00 93.25 288 VAL A N 1
ATOM 2239 C CA . VAL A 1 288 ? -0.270 15.390 8.075 1.00 93.25 288 VAL A CA 1
ATOM 2240 C C . VAL A 1 288 ? -0.239 13.948 8.558 1.00 93.25 288 VAL A C 1
ATOM 2242 O O . VAL A 1 288 ? 0.825 13.436 8.888 1.00 93.25 288 VAL A O 1
ATOM 2245 N N . TYR A 1 289 ? -1.383 13.256 8.515 1.00 94.44 289 TYR A N 1
ATOM 2246 C CA . TYR A 1 289 ? -1.527 11.915 9.090 1.00 94.44 289 TYR A CA 1
ATOM 2247 C C . TYR A 1 289 ? -0.575 10.874 8.489 1.00 94.44 289 TYR A C 1
ATOM 2249 O O . TYR A 1 289 ? -0.041 10.055 9.232 1.00 94.44 289 TYR A O 1
ATOM 2257 N N . SER A 1 290 ? -0.290 10.949 7.186 1.00 93.12 290 SER A N 1
ATOM 2258 C CA . SER A 1 290 ? 0.677 10.056 6.521 1.00 93.12 290 SER A CA 1
ATOM 2259 C C . SER A 1 290 ? 2.131 10.265 6.938 1.00 93.12 290 SER A C 1
ATOM 2261 O O . SER A 1 290 ? 2.971 9.394 6.714 1.00 93.12 290 SER A O 1
ATOM 2263 N N . LEU A 1 291 ? 2.443 11.419 7.532 1.00 92.94 291 LEU A N 1
ATOM 2264 C CA . LEU A 1 291 ? 3.800 11.797 7.909 1.00 92.94 291 LEU A CA 1
ATOM 2265 C C . LEU A 1 291 ? 4.061 11.645 9.412 1.00 92.94 291 LEU A C 1
ATOM 2267 O O . LEU A 1 291 ? 5.220 11.587 9.814 1.00 92.94 291 LEU A O 1
ATOM 2271 N N . LEU A 1 292 ? 3.014 11.505 10.234 1.00 92.00 292 LEU A N 1
ATOM 2272 C CA . LEU A 1 292 ? 3.136 11.379 11.693 1.00 92.00 292 LEU A CA 1
ATOM 2273 C C . LEU A 1 292 ? 4.027 10.214 12.117 1.00 92.00 292 LEU A C 1
ATOM 2275 O O . LEU A 1 292 ? 4.829 10.352 13.031 1.00 92.00 292 LEU A O 1
ATOM 2279 N N . ALA A 1 293 ? 3.955 9.069 11.436 1.00 87.56 293 ALA A N 1
ATOM 2280 C CA . ALA A 1 293 ? 4.805 7.935 11.788 1.00 87.56 293 ALA A CA 1
ATOM 2281 C C . ALA A 1 293 ? 6.305 8.277 11.677 1.00 87.56 293 ALA A C 1
ATOM 2283 O O . ALA A 1 293 ? 7.111 7.808 12.477 1.00 87.56 293 ALA A O 1
ATOM 2284 N N . PHE A 1 294 ? 6.683 9.137 10.734 1.00 88.06 294 PHE A N 1
ATOM 2285 C CA . PHE A 1 294 ? 8.062 9.583 10.547 1.00 88.06 294 PHE A CA 1
ATOM 2286 C C . PHE A 1 294 ? 8.464 10.716 11.482 1.00 88.06 294 PHE A C 1
ATOM 2288 O O . PHE A 1 294 ? 9.662 10.968 11.628 1.00 88.06 294 PHE A O 1
ATOM 2295 N N . SER A 1 295 ? 7.496 11.393 12.102 1.00 90.50 295 SER A N 1
ATOM 2296 C CA . SER A 1 295 ? 7.786 12.598 12.852 1.00 90.50 295 SER A CA 1
ATOM 2297 C C . SER A 1 295 ? 8.325 12.310 14.250 1.00 90.50 295 SER A C 1
ATOM 2299 O O . SER A 1 295 ? 7.793 11.468 14.983 1.00 90.50 295 SER A O 1
ATOM 2301 N N . SER A 1 296 ? 9.406 12.997 14.618 1.00 87.56 296 SER A N 1
ATOM 2302 C CA . SER A 1 296 ? 10.036 12.900 15.942 1.00 87.56 296 SER A CA 1
ATOM 2303 C C . SER A 1 296 ? 9.188 13.537 17.047 1.00 87.56 296 SER A C 1
ATOM 2305 O O . SER A 1 296 ? 9.304 13.167 18.210 1.00 87.56 296 SER A O 1
ATOM 2307 N N . ASP A 1 297 ? 8.338 14.491 16.678 1.00 85.94 297 ASP A N 1
ATOM 2308 C CA . ASP A 1 297 ? 7.519 15.330 17.554 1.00 85.94 297 ASP A CA 1
ATOM 2309 C C . ASP A 1 297 ? 6.015 15.017 17.446 1.00 85.94 297 ASP A C 1
ATOM 2311 O O . ASP A 1 297 ? 5.314 14.987 18.453 1.00 85.94 297 ASP A O 1
ATOM 2315 N N . GLY A 1 298 ? 5.503 14.712 16.251 1.00 74.94 298 GLY A N 1
ATOM 2316 C CA . GLY A 1 298 ? 4.058 14.582 16.018 1.00 74.94 298 GLY A CA 1
ATOM 2317 C C . GLY A 1 298 ? 3.395 13.338 16.623 1.00 74.94 298 GLY A C 1
ATOM 2318 O O . GLY A 1 298 ? 2.204 13.379 16.929 1.00 74.94 298 GLY A O 1
ATOM 2319 N N . ASN A 1 299 ? 4.130 12.245 16.858 1.00 70.50 299 ASN A N 1
ATOM 2320 C CA . ASN A 1 299 ? 3.558 11.062 17.523 1.00 70.50 299 ASN A CA 1
ATOM 2321 C C . ASN A 1 299 ? 3.260 11.293 19.013 1.00 70.50 299 ASN A C 1
ATOM 2323 O O . ASN A 1 299 ? 2.409 10.603 19.570 1.00 70.50 299 ASN A O 1
ATOM 2327 N N . ALA A 1 300 ? 3.942 12.248 19.651 1.00 69.50 300 ALA A N 1
ATOM 2328 C CA . ALA A 1 300 ? 3.768 12.563 21.067 1.00 69.50 300 ALA A CA 1
ATOM 2329 C C . ALA A 1 300 ? 2.633 13.566 21.331 1.00 69.50 300 ALA A C 1
ATOM 2331 O O . ALA A 1 300 ? 2.330 13.828 22.491 1.00 69.50 300 ALA A O 1
ATOM 2332 N N . VAL A 1 301 ? 2.004 14.106 20.279 1.00 81.00 301 VAL A N 1
ATOM 2333 C CA . VAL A 1 301 ? 0.944 15.119 20.368 1.00 81.00 301 VAL A CA 1
ATOM 2334 C C . VAL A 1 301 ? -0.415 14.452 20.112 1.00 81.00 301 VAL A C 1
ATOM 2336 O O . VAL A 1 301 ? -0.734 14.127 18.959 1.00 81.00 301 VAL A O 1
ATOM 2339 N N . PRO A 1 302 ? -1.235 14.206 21.155 1.00 82.56 302 PRO A N 1
ATOM 2340 C CA . PRO A 1 302 ? -2.552 13.582 21.012 1.00 82.56 302 PRO A CA 1
ATOM 2341 C C . PRO A 1 302 ? -3.477 14.336 20.050 1.00 82.56 302 PRO A C 1
ATOM 2343 O O . PRO A 1 302 ? -4.278 13.725 19.345 1.00 82.56 302 PRO A O 1
ATOM 2346 N N . GLU A 1 303 ? -3.343 15.658 19.987 1.00 85.56 303 GLU A N 1
ATOM 2347 C CA . GLU A 1 303 ? -4.155 16.554 19.171 1.00 85.56 303 GLU A CA 1
ATOM 2348 C C . GLU A 1 303 ? -3.872 16.412 17.669 1.00 85.56 303 GLU A C 1
ATOM 2350 O O . GLU A 1 303 ? -4.721 16.773 16.851 1.00 85.56 303 GLU A O 1
ATOM 2355 N N . LEU A 1 304 ? -2.711 15.877 17.286 1.00 88.19 304 LEU A N 1
ATOM 2356 C CA . LEU A 1 304 ? -2.356 15.649 15.884 1.00 88.19 304 LEU A CA 1
ATOM 2357 C C . LEU A 1 304 ? -2.756 14.258 15.392 1.00 88.19 304 LEU A C 1
ATOM 2359 O O . LEU A 1 304 ? -2.649 13.988 14.198 1.00 88.19 304 LEU A O 1
ATOM 2363 N N . GLN A 1 305 ? -3.241 13.385 16.276 1.00 90.00 305 GLN A N 1
ATOM 2364 C CA . GLN A 1 305 ? -3.596 12.019 15.913 1.00 90.00 305 GLN A CA 1
ATOM 2365 C C . GLN A 1 305 ? -4.763 11.965 14.909 1.00 90.00 305 GLN A C 1
ATOM 2367 O O . GLN A 1 305 ? -5.611 12.863 14.905 1.00 90.00 305 GLN A O 1
ATOM 2372 N N . PRO A 1 306 ? -4.846 10.909 14.072 1.00 92.50 306 PRO A N 1
ATOM 2373 C CA . PRO A 1 306 ? -5.894 10.791 13.065 1.00 92.50 306 PRO A CA 1
ATOM 2374 C C . PRO A 1 306 ? -7.302 10.862 13.663 1.00 92.50 306 PRO A C 1
ATOM 2376 O O . PRO A 1 306 ? -7.714 9.980 14.421 1.00 92.50 306 PRO A O 1
ATOM 2379 N N . ASP A 1 307 ? -8.036 11.905 13.282 1.00 91.31 307 ASP A N 1
ATOM 2380 C CA . ASP A 1 307 ? -9.439 12.123 13.614 1.00 91.31 307 ASP A CA 1
ATOM 2381 C C . ASP A 1 307 ? -10.133 12.799 12.427 1.00 91.31 307 ASP A C 1
ATOM 2383 O O . ASP A 1 307 ? -10.078 14.013 12.223 1.00 91.31 307 ASP A O 1
ATOM 2387 N N . TYR A 1 308 ? -10.802 11.980 11.619 1.00 91.25 308 TYR A N 1
ATOM 2388 C CA . TYR A 1 308 ? -11.501 12.437 10.421 1.00 91.25 308 TYR A CA 1
ATOM 2389 C C . TYR A 1 308 ? -12.833 13.142 10.712 1.00 91.25 308 TYR A C 1
ATOM 2391 O O . TYR A 1 308 ? -13.490 13.579 9.766 1.00 91.25 308 TYR A O 1
ATOM 2399 N N . SER A 1 309 ? -13.239 13.268 11.982 1.00 90.19 309 SER A N 1
ATOM 2400 C CA . SER A 1 309 ? -14.378 14.108 12.367 1.00 90.19 309 SER A CA 1
ATOM 2401 C C . SER A 1 309 ? -14.010 15.595 12.433 1.00 90.19 309 SER A C 1
ATOM 2403 O O . SER A 1 309 ? -14.891 16.453 12.339 1.00 90.19 309 SER A O 1
ATOM 2405 N N . LEU A 1 310 ? -12.716 15.916 12.548 1.00 87.75 310 LEU A N 1
ATOM 2406 C CA . LEU A 1 310 ? -12.248 17.289 12.692 1.00 87.75 310 LEU A CA 1
ATOM 2407 C C . LEU A 1 310 ? -12.184 18.029 11.348 1.00 87.75 310 LEU A C 1
ATOM 2409 O O . LEU A 1 310 ? -11.657 17.508 10.359 1.00 87.75 310 LEU A O 1
ATOM 2413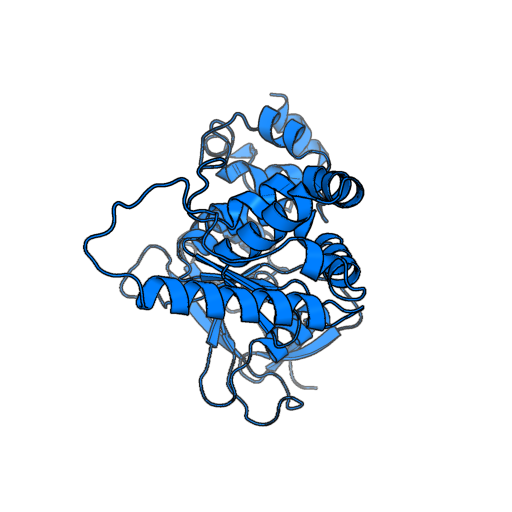 N N . PRO A 1 311 ? -12.631 19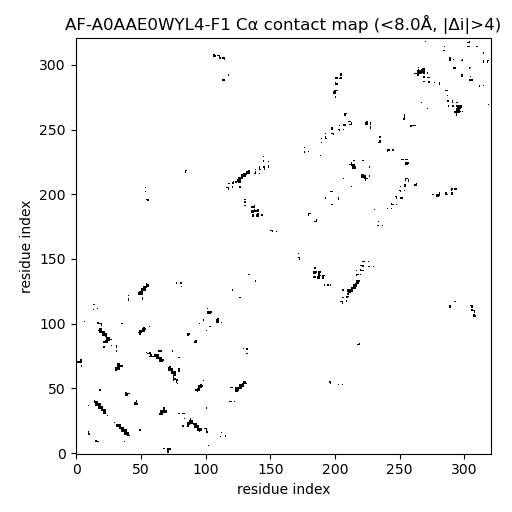.297 11.303 1.00 89.62 311 PRO A N 1
ATOM 2414 C CA . PRO A 1 311 ? -12.394 20.154 10.152 1.00 89.62 311 PRO A CA 1
ATOM 2415 C C . PRO A 1 311 ? -10.889 20.383 9.906 1.00 89.62 311 PRO A C 1
ATOM 2417 O O . PRO A 1 311 ? -10.147 20.629 10.861 1.00 89.62 311 PRO A O 1
ATOM 2420 N N . PRO A 1 312 ? -10.420 20.432 8.641 1.00 88.81 312 PRO A N 1
ATOM 2421 C CA . PRO A 1 312 ? -8.995 20.603 8.332 1.00 88.81 312 PRO A CA 1
ATOM 2422 C C . PRO A 1 312 ? -8.338 21.851 8.943 1.00 88.81 312 PRO A C 1
ATOM 2424 O O . PRO A 1 312 ? -7.159 21.819 9.286 1.00 88.81 312 PRO A O 1
ATOM 2427 N N . HIS A 1 313 ? -9.086 22.949 9.108 1.00 88.44 313 HIS A N 1
ATOM 2428 C CA . HIS A 1 313 ? -8.558 24.188 9.688 1.00 88.44 313 HIS A CA 1
ATOM 2429 C C . HIS A 1 313 ? -8.223 24.054 11.183 1.00 88.44 313 HIS A C 1
ATOM 2431 O O . HIS A 1 313 ? -7.312 24.726 11.655 1.00 88.44 313 HIS A O 1
ATOM 2437 N N . ILE A 1 314 ? -8.909 23.166 11.913 1.00 90.00 314 ILE A N 1
ATOM 2438 C CA . ILE A 1 314 ? -8.614 22.885 13.325 1.00 90.00 314 ILE A CA 1
ATOM 2439 C C . ILE A 1 314 ? -7.289 22.131 13.443 1.00 90.00 314 ILE A C 1
ATOM 2441 O O . ILE A 1 314 ? -6.459 22.469 14.282 1.00 90.00 314 ILE A O 1
ATOM 2445 N N . LEU A 1 315 ? -7.052 21.149 12.566 1.00 89.31 315 LEU A N 1
ATOM 2446 C CA . LEU A 1 315 ? -5.768 20.448 12.517 1.00 89.31 315 LEU A CA 1
ATOM 2447 C C . LEU A 1 315 ? -4.623 21.405 12.158 1.00 89.31 315 LEU A C 1
ATOM 2449 O O . LEU A 1 315 ? -3.570 21.350 12.778 1.00 89.31 315 LEU A O 1
ATOM 2453 N N . ALA A 1 316 ? -4.841 22.322 11.211 1.00 86.81 316 ALA A N 1
ATOM 2454 C CA . ALA A 1 316 ? -3.839 23.323 10.847 1.00 86.81 316 ALA A CA 1
ATOM 2455 C C . ALA A 1 316 ? -3.467 24.247 12.021 1.00 86.81 316 ALA A C 1
ATOM 2457 O O . ALA A 1 316 ? -2.290 24.537 12.209 1.00 86.81 316 ALA A O 1
ATOM 2458 N N . GLN A 1 317 ? -4.439 24.671 12.838 1.00 87.12 317 GLN A N 1
ATOM 2459 C CA . GLN A 1 317 ? -4.171 25.473 14.041 1.00 87.12 317 GLN A CA 1
ATOM 2460 C C . GLN A 1 317 ? -3.306 24.720 15.057 1.00 87.12 317 GLN A C 1
ATOM 2462 O O . GLN A 1 317 ? -2.393 25.310 15.624 1.00 87.12 317 GLN A O 1
ATOM 2467 N N . ARG A 1 318 ? -3.553 23.418 15.240 1.00 86.69 318 ARG A N 1
ATOM 2468 C CA . ARG A 1 318 ? -2.792 22.556 16.161 1.00 86.69 318 ARG A CA 1
ATOM 2469 C C . ARG A 1 318 ? -1.336 22.343 15.744 1.00 86.69 318 ARG A C 1
ATOM 2471 O O . ARG A 1 318 ? -0.524 22.018 16.589 1.00 86.69 318 ARG A O 1
ATOM 2478 N N . ILE A 1 319 ? -1.008 22.507 14.462 1.00 83.56 319 ILE A N 1
ATOM 2479 C CA . ILE A 1 319 ? 0.371 22.376 13.955 1.00 83.56 319 ILE A CA 1
ATOM 2480 C C . ILE A 1 319 ? 1.211 23.625 14.270 1.00 83.56 319 ILE A C 1
ATOM 2482 O O . ILE A 1 319 ? 2.434 23.548 14.290 1.00 83.56 319 ILE A O 1
ATOM 2486 N N . ILE A 1 320 ? 0.568 24.780 14.469 1.00 80.06 320 ILE A N 1
ATOM 2487 C CA . ILE A 1 320 ? 1.237 26.081 14.654 1.00 80.06 320 ILE A CA 1
ATOM 2488 C C . ILE A 1 320 ? 1.468 26.399 16.145 1.00 80.06 320 ILE A C 1
ATOM 2490 O O . ILE A 1 320 ? 2.236 27.308 16.460 1.00 80.06 320 ILE A O 1
ATOM 2494 N N . GLN A 1 321 ? 0.787 25.686 17.046 1.00 68.12 321 GLN A N 1
ATOM 2495 C CA . GLN A 1 321 ? 0.910 25.821 18.502 1.00 68.12 321 GLN A CA 1
ATOM 2496 C C . GLN A 1 321 ? 2.093 25.016 19.032 1.00 68.12 321 GLN A C 1
ATOM 2498 O O . GLN A 1 321 ? 2.767 25.545 19.944 1.00 68.12 321 GLN A O 1
#

Radius of gyration: 20.72 Å; Cα contacts (8 Å, |Δi|>4): 530; chains: 1; bounding box: 69×49×51 Å

=== Feature glossary ===
A reading guide for the features in this record.

Start from the sequence.

  · Sequence gives the chain of amino acids in standard one-letter code (A=alanine, C=cysteine, …, Y=tyrosine), read N→C. It is the only feature that is directly encoded by the gene; all structural features are derived from the folded form of this sequence.

Fold it, and you get atomic coordinates and the backbone conformation that goes with them.

  · The mmCIF table is the protein's shape written out atom by atom. For each backbone N, Cα, C, and carbo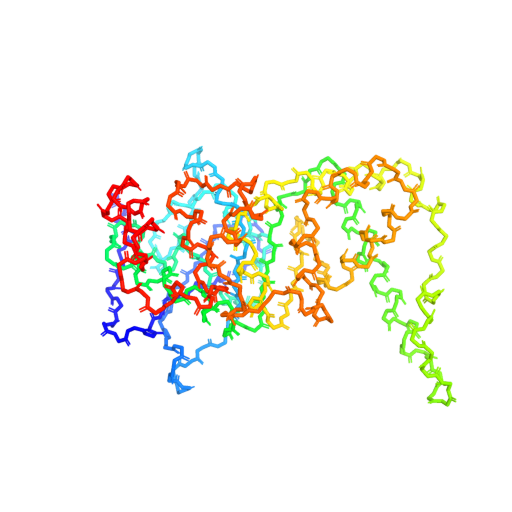nyl O, it records an (x, y, z) coordinate triple in Å plus the residue type, chain letter, and residue number.

  · Backbone dihedral angles. Every residue except chain termini has a φ (preceding-C → N → Cα → C) and a ψ (N → Cα → C → next-N). They are reported in degrees following the IUPAC sign convention. Secondary structure is essentially a statement about which (φ, ψ) basin each residue occupies.

  · DSSP 8-state secondary structure assigns each residue one of H (α-helix), G (3₁₀-helix), I (π-helix), E (extended β-strand), B (isolated β-bridge), T (hydrogen-bonded turn), S (bend), or '-' (coil). The assignment is computed from backbone hydrogen-bond geometry via the Kabsch–Sander algorithm.

  · P-SEA three-state annotation labels each residue as helix, strand, or coil based purely on the geometry of the Cα trace. It serves as a fallback when the full backbone (and thus DSSP) is unavailable.

Summarize the fold with a handful of shape descriptors and a per-residue structural alphabet.

  · Radius of gyration (Rg) is the root-mean-square distance of Cα atoms from their centroid — a single number for overall size and compactness. A globular domain of N residues has Rg ≈ 2.2·N^0.38 Å; an extended or disordered chain has a much larger Rg. The Cα contact count is the number of residue pairs whose Cα atoms are within 8 Å and are more than four positions apart in sequence — a standard proxy for tertiary packing density. The bounding box is the smallest axis-aligned box enclosing all Cα atoms.

  · Foldseek's 3Di representation compresses backbone geometry into a per-residue letter drawn from a learned twenty-state alphabet. It captures the tertiary interaction pattern around each residue — which residues are packed against it in space, regardless of where they are in sequence.

  · Accessible surface area quantifies burial. A residue with SASA near zero is packed into the hydrophobic core; one with SASA >100 Å² sits on the surface. Computed here via the Shrake–Rupley numerical algorithm with a 1.4 Å probe.

Ask how reliable the model is.

  · For AlphaFold models, the B-factor field carries pLDDT — the model's own estimate of local accuracy on a 0–100 scale. Regions with pLDDT<50 should be treated as essentially unmodeled; they often correspond to intrinsically disordered segments.

  · For experimental (PDB) structures, the B-factor (temperature factor) quantifies the positional spread of each atom in the crystal — a combination of thermal vibration and static disorder — in units of Å². High B-factors mark flexible loops or poorly resolved regions; low B-factors mark the rigid, well-ordered core.

  · PAE(i, j) answers: if I align the predicted and true structures on residue i, how far off (in Å) do I expect residue j to be? A block-diagonal PAE matrix with low values on the blocks and high values off-diagonal is the signature of a multi-domain protein with confidently predicted domains but uncertain inter-domain orientation.

Place it in context: what it resembles, what it is annotated as, and how it looks.

  · Structural nearest neighbors (via Foldseek easy-search vs the PDB). Reported per hit: target PDB id, E-value, and alignment TM-score. A TM-score above ~0.5 is the conventional threshold for 'same fold'.

  · Functional annotations link the protein to curated databases. InterPro entries identify conserved domains and families by matching the sequence against member-database signatures (Pfam, PROSITE, CDD, …). Gene Ontology (GO) terms describe molecular function, biological process, and cellular component in a controlled vocabulary. CATH places the structure in a hierarchical fold classification (Class/Architecture/Topology/Homologous-superfamily). The organism is the source species.

  · Plot images: a contact map (which residues are close in 3D, as an N×N binary image), a Ramachandran scatter (backbone torsion angles, revealing secondary-structure composition at a glance), and — for AlphaFold structures — a PAE heatmap (pairwise prediction confidence).

  · Structure images are PyMOL renders from six orthogonal camera directions. Cartoon representation draws helices as coils and strands as arrows; sticks shows the backbone as bonds; surface shows the solvent-excluded envelope. Rainbow coloring maps sequence position to hue (blue→red, N→C); chain coloring assigns a distinct color per polypeptide.